Protein AF-A0A914V8X7-F1 (afdb_monomer_lite)

Structure (mmCIF, N/CA/C/O backbone):
data_AF-A0A914V8X7-F1
#
_entry.id   AF-A0A914V8X7-F1
#
loop_
_atom_site.group_PDB
_atom_site.id
_atom_site.type_symbol
_atom_site.label_atom_id
_atom_site.label_alt_id
_atom_site.label_comp_id
_atom_site.label_asym_id
_atom_site.label_entity_id
_atom_site.label_seq_id
_atom_site.pdbx_PDB_ins_code
_atom_site.Cartn_x
_atom_site.Cartn_y
_atom_site.Cartn_z
_atom_site.occupancy
_atom_site.B_iso_or_equiv
_atom_site.auth_seq_id
_atom_site.auth_comp_id
_atom_sit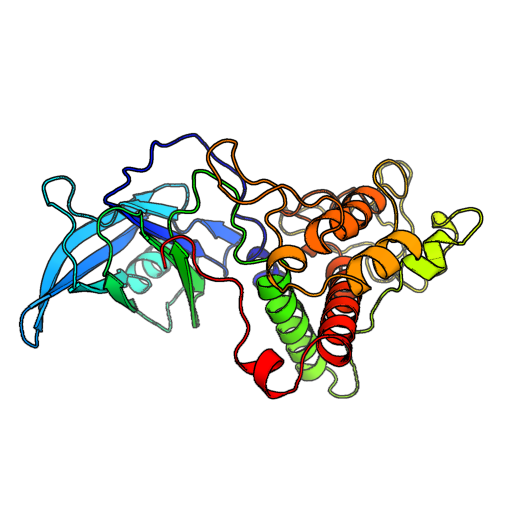e.auth_asym_id
_atom_site.auth_atom_id
_atom_site.pdbx_PDB_model_num
ATOM 1 N N . MET A 1 1 ? -11.234 1.349 -15.125 1.00 26.11 1 MET A N 1
ATOM 2 C CA . MET A 1 1 ? -11.998 0.899 -13.941 1.00 26.11 1 MET A CA 1
ATOM 3 C C . MET A 1 1 ? -11.047 0.478 -12.821 1.00 26.11 1 MET A C 1
ATOM 5 O O . MET A 1 1 ? -11.181 1.004 -11.730 1.00 26.11 1 MET A O 1
ATOM 9 N N . VAL A 1 2 ? -10.003 -0.307 -13.126 1.00 24.69 2 VAL A N 1
ATOM 10 C CA . VAL A 1 2 ? -8.883 -0.644 -12.214 1.00 24.69 2 VAL A CA 1
ATOM 11 C C . VAL A 1 2 ? -8.092 0.593 -11.732 1.00 24.69 2 VAL A C 1
ATOM 13 O O . VAL A 1 2 ? -7.778 0.699 -10.557 1.00 24.69 2 VAL A O 1
ATOM 16 N N . ALA A 1 3 ? -7.905 1.604 -12.591 1.00 23.16 3 ALA A N 1
ATOM 17 C CA . ALA A 1 3 ? -7.215 2.860 -12.255 1.00 23.16 3 ALA A CA 1
ATOM 18 C C . ALA A 1 3 ? -7.899 3.748 -11.186 1.00 23.16 3 ALA A C 1
ATOM 20 O O . ALA A 1 3 ? -7.288 4.694 -10.721 1.00 23.16 3 ALA A O 1
ATOM 21 N N . ARG A 1 4 ? -9.160 3.500 -10.797 1.00 26.97 4 ARG A N 1
ATOM 22 C CA . ARG A 1 4 ? -9.874 4.361 -9.824 1.00 26.97 4 ARG A CA 1
ATOM 23 C C . ARG A 1 4 ? -9.842 3.845 -8.384 1.00 26.97 4 ARG A C 1
ATOM 25 O O . ARG A 1 4 ? -10.032 4.621 -7.463 1.00 26.97 4 ARG A O 1
ATOM 32 N N . LEU A 1 5 ? -9.528 2.566 -8.175 1.00 27.25 5 LEU A N 1
ATOM 33 C CA . LEU A 1 5 ? -9.314 1.997 -6.835 1.00 27.25 5 LEU A CA 1
ATOM 34 C C . LEU A 1 5 ? -7.949 2.382 -6.228 1.00 27.25 5 LEU A C 1
ATOM 36 O O . LEU A 1 5 ? -7.747 2.246 -5.026 1.00 27.25 5 LEU A O 1
ATOM 40 N N . LEU A 1 6 ? -7.038 2.893 -7.059 1.00 29.86 6 LEU A N 1
ATOM 41 C CA . LEU A 1 6 ? -5.630 3.174 -6.765 1.00 29.86 6 LEU A CA 1
ATOM 42 C C . LEU A 1 6 ? -5.368 4.391 -5.861 1.00 29.86 6 LEU A C 1
ATOM 44 O O . LEU A 1 6 ? -4.264 4.558 -5.357 1.00 29.86 6 LEU A O 1
ATOM 48 N N . LEU A 1 7 ? -6.380 5.221 -5.610 1.00 30.62 7 LEU A N 1
ATOM 49 C CA . LEU A 1 7 ? -6.218 6.462 -4.854 1.00 30.62 7 LEU A CA 1
ATOM 50 C C . LEU A 1 7 ? -6.112 6.284 -3.325 1.00 30.62 7 LEU A C 1
ATOM 52 O O . LEU A 1 7 ? -5.739 7.193 -2.586 1.00 30.62 7 LEU A O 1
ATOM 56 N N . LEU A 1 8 ? -6.477 5.115 -2.813 1.00 32.72 8 LEU A N 1
ATOM 57 C CA . LEU A 1 8 ? -6.784 4.954 -1.394 1.00 32.72 8 LEU A CA 1
ATOM 58 C C . LEU A 1 8 ? -5.583 5.024 -0.434 1.00 32.72 8 LEU A C 1
ATOM 60 O O . LEU A 1 8 ? -5.783 5.338 0.736 1.00 32.72 8 LEU A O 1
ATOM 64 N N . ALA A 1 9 ? -4.358 4.756 -0.893 1.00 30.84 9 ALA A N 1
ATOM 65 C CA . ALA A 1 9 ? -3.169 4.712 -0.028 1.00 30.84 9 ALA A CA 1
ATOM 66 C C . ALA A 1 9 ? -2.452 6.073 0.121 1.00 30.84 9 ALA A C 1
ATOM 68 O O . ALA A 1 9 ? -1.577 6.244 0.963 1.00 30.84 9 ALA A O 1
ATOM 69 N N . VAL A 1 10 ? -2.833 7.057 -0.694 1.00 32.53 10 VAL A N 1
ATOM 70 C CA . VAL A 1 10 ? -1.954 8.164 -1.095 1.00 32.53 10 VAL A CA 1
ATOM 71 C C . VAL A 1 10 ? -2.152 9.454 -0.294 1.00 32.53 10 VAL A C 1
ATOM 73 O O . VAL A 1 10 ? -1.240 10.268 -0.159 1.00 32.53 10 VAL A O 1
ATOM 76 N N . LEU A 1 11 ? -3.340 9.666 0.271 1.00 30.00 11 LEU A N 1
ATOM 77 C CA . LEU A 1 11 ? -3.751 10.973 0.802 1.00 30.00 11 LEU A CA 1
ATOM 78 C C . LEU A 1 11 ? -3.479 11.183 2.303 1.00 30.00 11 LEU A C 1
ATOM 80 O O . LEU A 1 11 ? -3.914 12.186 2.867 1.00 30.00 11 LEU A O 1
ATOM 84 N N . PHE A 1 12 ? -2.727 10.296 2.961 1.00 33.22 12 PHE A N 1
ATOM 85 C CA . PHE A 1 12 ? -2.472 10.407 4.405 1.00 33.22 12 PHE A CA 1
ATOM 86 C C . PHE A 1 12 ? -1.296 11.317 4.806 1.00 33.22 12 PHE A C 1
ATOM 88 O O . PHE A 1 12 ? -1.241 11.725 5.962 1.00 33.22 12 PHE A O 1
ATOM 95 N N . ALA A 1 13 ? -0.396 11.708 3.892 1.00 29.91 13 ALA A N 1
ATOM 96 C CA . ALA A 1 13 ? 0.918 12.248 4.286 1.00 29.91 13 ALA A CA 1
ATOM 97 C C . ALA A 1 13 ? 1.176 13.757 4.064 1.00 29.91 13 ALA A C 1
ATOM 99 O O . ALA A 1 13 ? 2.244 14.244 4.435 1.00 29.91 13 ALA A O 1
ATOM 100 N N . LYS A 1 14 ? 0.254 14.549 3.495 1.00 24.94 14 LYS A N 1
ATOM 101 C CA . LYS A 1 14 ? 0.490 16.002 3.320 1.00 24.94 14 LYS A CA 1
ATOM 102 C C . LYS A 1 14 ? -0.152 16.818 4.442 1.00 24.94 14 LYS A C 1
ATOM 104 O O . LYS A 1 14 ? -1.296 17.242 4.336 1.00 24.94 14 LYS A O 1
ATOM 109 N N . SER A 1 15 ? 0.607 17.051 5.515 1.00 29.83 15 SER A N 1
ATOM 110 C CA . SER A 1 15 ? 0.233 17.993 6.577 1.00 29.83 15 SER A CA 1
ATOM 111 C C . SER A 1 15 ? 0.574 19.435 6.184 1.00 29.83 15 SER A C 1
ATOM 113 O O . SER A 1 15 ? 1.728 19.763 5.905 1.00 29.83 15 SER A O 1
ATOM 115 N N . ALA A 1 16 ? -0.433 20.308 6.231 1.00 26.48 16 ALA A N 1
ATOM 116 C CA . ALA A 1 16 ? -0.260 21.642 6.788 1.00 26.48 16 ALA A CA 1
ATOM 117 C C . ALA A 1 16 ? -0.705 21.554 8.256 1.00 26.48 16 ALA A C 1
ATOM 119 O O . ALA A 1 16 ? -1.789 21.048 8.537 1.00 26.48 16 ALA A O 1
ATOM 120 N N . HIS A 1 17 ? 0.157 21.995 9.175 1.00 31.45 17 HIS A N 1
ATOM 121 C CA . HIS A 1 17 ? -0.053 21.912 10.619 1.00 31.45 17 HIS A CA 1
ATOM 122 C C . HIS A 1 17 ? -1.380 22.562 11.028 1.00 31.45 17 HIS A C 1
ATOM 124 O O . HIS A 1 17 ? -1.524 23.782 10.936 1.00 31.45 17 HIS A O 1
ATOM 130 N N . GLN A 1 18 ? -2.312 21.765 11.548 1.00 30.84 18 GLN A N 1
ATOM 131 C CA . GLN A 1 18 ? -3.476 22.267 12.264 1.00 30.84 18 GLN A CA 1
ATOM 132 C C . GLN A 1 18 ? -3.539 21.556 13.614 1.00 30.84 18 GLN A C 1
ATOM 134 O O . GLN A 1 18 ? -3.579 20.333 13.677 1.00 30.84 18 GLN A O 1
ATOM 139 N N . LEU A 1 19 ? -3.444 22.341 14.688 1.00 31.62 19 LEU A N 1
ATOM 140 C CA . LEU A 1 19 ? -3.459 21.870 16.072 1.00 31.62 19 LEU A CA 1
ATOM 141 C C . LEU A 1 19 ? -4.749 21.068 16.307 1.00 31.62 19 LEU A C 1
ATOM 143 O O . LEU A 1 19 ? -5.837 21.637 16.233 1.00 31.62 19 LEU A O 1
ATOM 147 N N . VAL A 1 20 ? -4.635 19.760 16.544 1.00 40.12 20 VAL A N 1
ATOM 148 C CA . VAL A 1 20 ? -5.776 18.912 16.911 1.00 40.12 20 VAL A CA 1
ATOM 149 C C . VAL A 1 20 ? -5.957 18.983 18.419 1.00 40.12 20 VAL A C 1
ATOM 151 O O . VAL A 1 20 ? -5.028 18.706 19.175 1.00 40.12 20 VAL A O 1
ATOM 154 N N . ASP A 1 21 ? -7.148 19.389 18.847 1.00 49.59 21 ASP A N 1
ATOM 155 C CA . ASP A 1 21 ? -7.535 19.409 20.254 1.00 49.59 21 ASP A CA 1
ATOM 156 C C . ASP A 1 21 ? -7.771 17.970 20.745 1.00 49.59 21 ASP A C 1
ATOM 158 O O . ASP A 1 21 ? -8.475 17.194 20.088 1.00 49.59 21 ASP A O 1
ATOM 162 N N . CYS A 1 22 ? -7.188 17.601 21.889 1.00 47.56 22 CYS A N 1
ATOM 163 C CA . CYS A 1 22 ? -7.244 16.243 22.440 1.00 47.56 22 CYS A CA 1
ATOM 164 C C . CYS A 1 22 ? -8.665 15.800 22.837 1.00 47.56 22 CYS A C 1
ATOM 166 O O . CYS A 1 22 ? -8.874 14.619 23.080 1.00 47.56 22 CYS A O 1
ATOM 168 N N . GLN A 1 23 ? -9.644 16.713 22.867 1.00 72.00 23 GLN A N 1
ATOM 169 C CA . GLN A 1 23 ? -11.058 16.425 23.151 1.00 72.00 23 GLN A CA 1
ATOM 170 C C . GLN A 1 23 ? -11.953 16.579 21.912 1.00 72.00 23 GLN A C 1
ATOM 172 O O . GLN A 1 23 ? -13.041 17.155 21.978 1.00 72.00 23 GLN A O 1
ATOM 177 N N . SER A 1 24 ? -11.499 16.102 20.752 1.00 77.69 24 SER A N 1
ATOM 178 C CA . SER A 1 24 ? -12.225 16.293 19.495 1.00 77.69 24 SER A CA 1
ATOM 179 C C . SER A 1 24 ? -12.516 14.996 18.748 1.00 77.69 24 SER A C 1
ATOM 181 O O . SER A 1 24 ? -11.766 14.026 18.789 1.00 77.69 24 SER A O 1
ATOM 183 N N . ILE A 1 25 ? -13.633 15.009 18.033 1.00 83.88 25 ILE A N 1
ATOM 184 C CA . ILE A 1 25 ? -13.967 14.096 16.959 1.00 83.88 25 ILE A CA 1
ATOM 185 C C . ILE A 1 25 ? -13.689 14.870 15.676 1.00 83.88 25 ILE A C 1
ATOM 187 O O . ILE A 1 25 ? -14.167 15.993 15.482 1.00 83.88 25 ILE A O 1
ATOM 191 N N . SER A 1 26 ? -12.937 14.260 14.783 1.00 84.38 26 SER A N 1
ATOM 192 C CA . SER A 1 26 ? -12.631 14.778 13.463 1.00 84.38 26 SER A CA 1
ATOM 193 C C . SER A 1 26 ? -13.074 13.788 12.396 1.00 84.38 26 SER A C 1
ATOM 195 O O . SER A 1 26 ? -13.285 12.603 12.652 1.00 84.38 26 SER A O 1
ATOM 197 N N . ALA A 1 27 ? -13.255 14.292 11.187 1.00 82.38 27 ALA A N 1
ATOM 198 C CA . ALA A 1 27 ? -13.583 13.507 10.022 1.00 82.38 27 ALA A CA 1
ATOM 199 C C . ALA A 1 27 ? -12.641 13.847 8.873 1.00 82.38 27 ALA A C 1
ATOM 201 O O . ALA A 1 27 ? -12.211 14.992 8.730 1.00 82.38 27 ALA A O 1
ATOM 202 N N . HIS A 1 28 ? -12.366 12.857 8.029 1.00 82.12 28 HIS A N 1
ATOM 203 C CA . HIS A 1 28 ? -11.632 13.040 6.781 1.00 82.12 28 HIS A CA 1
ATOM 204 C C . HIS A 1 28 ? -12.329 12.251 5.678 1.00 82.12 28 HIS A C 1
ATOM 206 O O . HIS A 1 28 ? -12.477 11.036 5.784 1.00 82.12 28 HIS A O 1
ATOM 212 N N . VAL A 1 29 ? -12.791 12.939 4.640 1.00 83.50 29 VAL A N 1
ATOM 213 C CA . VAL A 1 29 ? -13.558 12.352 3.545 1.00 83.50 29 VAL A CA 1
ATOM 214 C C . VAL A 1 29 ? -12.760 12.449 2.253 1.00 83.50 29 VAL A C 1
ATOM 216 O O . VAL A 1 29 ? -12.338 13.535 1.853 1.00 83.50 29 VAL A O 1
ATOM 219 N N . LEU A 1 30 ? -12.590 11.318 1.577 1.00 75.00 30 LEU A N 1
ATOM 220 C CA . LEU A 1 30 ? -11.912 11.228 0.287 1.00 75.00 30 LEU A CA 1
ATOM 221 C C . LEU A 1 30 ? -12.878 10.727 -0.783 1.00 75.00 30 LEU A C 1
ATOM 223 O O . LEU A 1 30 ? -13.568 9.729 -0.576 1.00 75.00 30 LEU A O 1
ATOM 227 N N . ASP A 1 31 ? -12.897 11.392 -1.937 1.00 78.00 31 ASP A N 1
ATOM 228 C CA . ASP A 1 31 ? -13.627 10.925 -3.110 1.00 78.00 31 ASP A CA 1
ATOM 229 C C . ASP A 1 31 ? -12.728 10.005 -3.945 1.00 78.00 31 ASP A C 1
ATOM 231 O O . ASP A 1 31 ? -11.876 10.428 -4.731 1.00 78.00 31 ASP A O 1
ATOM 235 N N . SER A 1 32 ? -12.947 8.706 -3.767 1.00 62.19 32 SER A N 1
ATOM 236 C CA . SER A 1 32 ? -12.257 7.642 -4.494 1.00 62.19 32 SER A CA 1
ATOM 237 C C . SER A 1 32 ? -12.656 7.548 -5.971 1.00 62.19 32 SER A C 1
ATOM 239 O O . SER A 1 32 ? -11.950 6.917 -6.751 1.00 62.19 32 SER A O 1
ATOM 241 N N . ASP A 1 33 ? -13.743 8.192 -6.405 1.00 61.88 33 ASP A N 1
ATOM 242 C CA . ASP A 1 33 ? -14.110 8.240 -7.822 1.00 61.88 33 ASP A CA 1
ATOM 243 C C . ASP A 1 33 ? -13.235 9.228 -8.615 1.00 61.88 33 ASP A C 1
ATOM 245 O O . ASP A 1 33 ? -12.952 8.990 -9.797 1.00 61.88 33 ASP A O 1
ATOM 249 N N . SER A 1 34 ? -12.841 10.343 -7.986 1.00 62.12 34 SER A N 1
ATOM 250 C CA . SER A 1 34 ? -12.146 11.468 -8.629 1.00 62.12 34 SER A CA 1
ATOM 251 C C . SER A 1 34 ? -10.681 11.609 -8.253 1.00 62.12 34 SER A C 1
ATOM 253 O O . SER A 1 34 ? -9.931 12.241 -8.996 1.00 62.12 34 SER A O 1
ATOM 255 N N . GLY A 1 35 ? -10.247 11.002 -7.159 1.00 56.00 35 GLY A N 1
ATOM 256 C CA . GLY A 1 35 ? -8.840 11.035 -6.829 1.00 56.00 35 GLY A CA 1
ATOM 257 C C . GLY A 1 35 ? -8.445 12.087 -5.791 1.00 56.00 35 GLY A C 1
ATOM 258 O O . GLY A 1 35 ? -7.262 12.344 -5.591 1.00 56.00 35 GLY A O 1
ATOM 259 N N . ILE A 1 36 ? -9.406 12.759 -5.161 1.00 71.25 36 ILE A N 1
ATOM 260 C CA . ILE A 1 36 ? -9.123 13.969 -4.382 1.00 71.25 36 ILE A CA 1
ATOM 261 C C . ILE A 1 36 ? -9.882 13.989 -3.055 1.00 71.25 36 ILE A C 1
ATOM 263 O O . ILE A 1 36 ? -10.896 13.299 -2.901 1.00 71.25 36 ILE A O 1
ATOM 267 N N . PRO A 1 37 ? -9.431 14.799 -2.081 1.00 76.62 37 PRO A N 1
ATOM 268 C CA . PRO A 1 37 ? -10.216 15.054 -0.888 1.00 76.62 37 PRO A CA 1
ATOM 269 C C . PRO A 1 37 ? -11.595 15.625 -1.219 1.00 76.62 37 PRO A C 1
ATOM 271 O O . PRO A 1 37 ? -11.746 16.519 -2.059 1.00 76.62 37 PRO A O 1
ATOM 274 N N . ALA A 1 38 ? -12.619 15.103 -0.550 1.00 83.75 38 ALA A N 1
ATOM 275 C CA . ALA A 1 38 ? -13.996 15.497 -0.785 1.00 83.75 38 ALA A CA 1
ATOM 276 C C . ALA A 1 38 ? -14.311 16.763 0.017 1.00 83.75 38 ALA A C 1
ATOM 278 O O . ALA A 1 38 ? -14.728 16.696 1.174 1.00 83.75 38 ALA A O 1
ATOM 279 N N . ALA A 1 39 ? -14.085 17.926 -0.591 1.00 88.31 39 ALA A N 1
ATOM 280 C CA . ALA A 1 39 ? -14.367 19.220 0.024 1.00 88.31 39 ALA A CA 1
ATOM 281 C C . ALA A 1 39 ? -15.868 19.557 0.045 1.00 88.31 39 ALA A C 1
ATOM 283 O O . ALA A 1 39 ? -16.609 19.225 -0.883 1.00 88.31 39 ALA A O 1
ATOM 284 N N . ASN A 1 40 ? -16.305 20.305 1.061 1.00 93.31 40 ASN A N 1
ATOM 285 C CA . ASN A 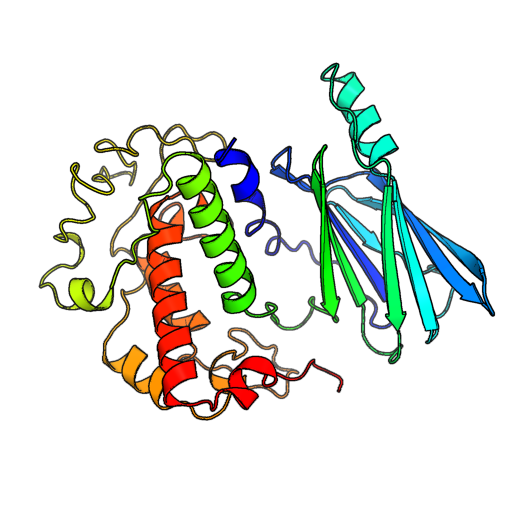1 40 ? -17.683 20.771 1.261 1.00 93.31 40 ASN A CA 1
ATOM 286 C C . ASN A 1 40 ? -18.738 19.654 1.402 1.00 93.31 40 ASN A C 1
ATOM 288 O O . ASN A 1 40 ? -19.917 19.861 1.085 1.00 93.31 40 ASN A O 1
ATOM 292 N N . VAL A 1 41 ? -18.335 18.473 1.875 1.00 94.00 41 VAL A N 1
ATOM 293 C CA . VAL A 1 41 ? -19.255 17.410 2.297 1.00 94.00 41 VAL A CA 1
ATOM 294 C C . VAL A 1 41 ? -19.902 17.858 3.599 1.00 94.00 41 VAL A C 1
ATOM 296 O O . VAL A 1 41 ? -19.201 18.140 4.569 1.00 94.00 41 VAL A O 1
ATOM 299 N N . LYS A 1 42 ? -21.235 17.943 3.628 1.00 96.75 42 LYS A N 1
ATOM 300 C CA . LYS A 1 42 ? -21.973 18.302 4.842 1.00 96.75 42 LYS A CA 1
ATOM 301 C C . LYS A 1 42 ? -21.993 17.122 5.805 1.00 96.75 42 LYS A C 1
ATOM 303 O O . LYS A 1 42 ? -22.308 16.003 5.408 1.00 96.75 42 LYS A O 1
ATOM 308 N N . ILE A 1 43 ? -21.681 17.401 7.064 1.00 96.12 43 ILE A N 1
ATOM 309 C CA . ILE A 1 43 ? -21.603 16.419 8.138 1.00 96.12 43 ILE A CA 1
ATOM 310 C C . ILE A 1 43 ? -22.507 16.874 9.281 1.00 96.12 43 ILE A C 1
ATOM 312 O O . ILE A 1 43 ? -22.435 18.028 9.702 1.00 96.12 43 ILE A O 1
ATOM 316 N N . ASN A 1 44 ? -23.344 15.970 9.788 1.00 96.56 44 ASN A N 1
ATOM 317 C CA . ASN A 1 44 ? -24.127 16.186 11.002 1.00 96.56 44 ASN A CA 1
ATOM 318 C C . ASN A 1 44 ? -23.731 15.148 12.054 1.00 96.56 44 ASN A C 1
ATOM 320 O O . ASN A 1 44 ? -23.753 13.950 11.779 1.00 96.56 44 ASN A O 1
ATOM 324 N N . THR A 1 45 ? -23.433 15.606 13.262 1.00 94.44 45 THR A N 1
ATOM 325 C CA . THR A 1 45 ? -23.122 14.770 14.422 1.00 94.44 45 THR A CA 1
ATOM 326 C C . THR A 1 45 ? -24.326 14.737 15.350 1.00 94.44 45 THR A C 1
ATOM 328 O O . THR A 1 45 ? -24.913 15.777 15.656 1.00 94.44 45 THR A O 1
ATOM 331 N N . SER A 1 46 ? -24.697 13.548 15.809 1.00 94.75 46 SER A N 1
ATOM 332 C CA . SER A 1 46 ? -25.741 13.319 16.810 1.00 94.75 46 SER A CA 1
ATOM 333 C C . SER A 1 46 ? -25.222 12.400 17.915 1.00 94.75 46 SER A C 1
ATOM 335 O O . SER A 1 46 ? -24.336 11.586 17.671 1.00 94.75 46 SER A O 1
ATOM 337 N N . MET A 1 47 ? -25.781 12.497 19.119 1.00 94.25 47 MET A N 1
ATOM 338 C CA . MET A 1 47 ? -25.451 11.638 20.259 1.00 94.25 47 MET A CA 1
ATOM 339 C C . MET A 1 47 ? -26.702 10.897 20.729 1.00 94.25 47 MET A C 1
ATOM 341 O O . MET A 1 47 ? -27.795 11.463 20.771 1.00 94.25 47 MET A O 1
ATOM 345 N N . LEU A 1 48 ? -26.552 9.621 21.068 1.00 94.19 48 LEU A N 1
ATOM 346 C CA . LEU A 1 48 ? -27.628 8.790 21.586 1.00 94.19 48 LEU A CA 1
ATOM 347 C C . LEU A 1 48 ? -27.990 9.232 23.009 1.00 94.19 48 LEU A C 1
ATOM 349 O O . LEU A 1 48 ? -27.171 9.154 23.924 1.00 94.19 48 LEU A O 1
ATOM 353 N N . VAL A 1 49 ? -29.240 9.647 23.205 1.00 92.62 49 VAL A N 1
ATOM 354 C CA . VAL A 1 49 ? -29.819 9.967 24.513 1.00 92.62 49 VAL A CA 1
ATOM 355 C C . VAL A 1 49 ? -31.053 9.089 24.712 1.00 92.62 49 VAL A C 1
ATOM 357 O O . VAL A 1 49 ? -32.058 9.218 24.011 1.00 92.62 49 VAL A O 1
ATOM 360 N N . GLY A 1 50 ? -30.974 8.151 25.658 1.00 92.00 50 GLY A N 1
ATOM 361 C CA . GLY A 1 50 ? -31.987 7.107 25.817 1.00 92.00 50 GLY A CA 1
ATOM 362 C C . GLY A 1 50 ? -31.983 6.156 24.618 1.00 92.00 50 GLY A C 1
ATOM 363 O O . GLY A 1 50 ? -31.072 5.348 24.478 1.00 92.00 50 GLY A O 1
ATOM 364 N N . THR A 1 51 ? -32.999 6.251 23.758 1.00 89.94 51 THR A N 1
ATOM 365 C CA . THR A 1 51 ? -33.149 5.418 22.548 1.00 89.94 51 THR A CA 1
ATOM 366 C C . THR A 1 51 ? -33.133 6.220 21.246 1.00 89.94 51 THR A C 1
ATOM 368 O O . THR A 1 51 ? -33.358 5.649 20.180 1.00 89.94 51 THR A O 1
ATOM 371 N N . GLN A 1 52 ? -32.892 7.535 21.309 1.00 93.44 52 GLN A N 1
ATOM 372 C CA . GLN A 1 52 ? -32.925 8.422 20.145 1.00 93.44 52 GLN A CA 1
ATOM 373 C C . GLN A 1 52 ? -31.606 9.172 19.977 1.00 93.44 52 GLN A C 1
ATOM 375 O O . GLN A 1 52 ? -30.986 9.588 20.954 1.00 93.44 52 GLN A O 1
ATOM 380 N N . PHE A 1 53 ? -31.181 9.344 18.727 1.00 93.50 53 PHE A N 1
ATOM 381 C CA . PHE A 1 53 ? -30.051 10.200 18.390 1.00 93.50 53 PHE A CA 1
ATOM 382 C C . PHE A 1 53 ? -30.512 11.654 18.346 1.00 93.50 53 PHE A C 1
ATOM 384 O O . PHE A 1 53 ? -31.315 12.038 17.496 1.00 93.50 53 PHE A O 1
ATOM 391 N N . ASN A 1 54 ? -29.983 12.458 19.262 1.00 93.56 54 ASN A N 1
ATOM 392 C CA . ASN A 1 54 ? -30.234 13.888 19.328 1.00 93.56 54 ASN A CA 1
ATOM 393 C C . ASN A 1 54 ? -29.119 14.635 18.600 1.00 93.56 54 ASN A C 1
ATOM 395 O O . ASN A 1 54 ? -27.940 14.343 18.796 1.00 93.56 54 ASN A O 1
ATOM 399 N N . TYR A 1 55 ? -29.497 15.612 17.780 1.00 93.69 55 TYR A N 1
ATOM 400 C CA . TYR A 1 55 ? -28.557 16.465 17.058 1.00 93.69 55 TYR A CA 1
ATOM 401 C C . TYR A 1 55 ? -27.603 17.190 18.019 1.00 93.69 55 TYR A C 1
ATOM 403 O O . TYR A 1 55 ? -28.046 17.766 19.012 1.00 93.69 55 TYR A O 1
ATOM 411 N N . VAL A 1 56 ? -26.310 17.184 17.687 1.00 91.56 56 VAL A N 1
ATOM 412 C CA . VAL A 1 56 ? -25.244 17.863 18.437 1.00 91.56 56 VAL A CA 1
ATOM 413 C C . VAL A 1 56 ? -24.684 19.021 17.618 1.00 91.56 56 VAL A C 1
ATOM 415 O O . VAL A 1 56 ? -24.746 20.168 18.046 1.00 91.56 56 VAL A O 1
ATOM 418 N N . TYR A 1 57 ? -24.156 18.739 16.425 1.00 94.06 57 TYR A N 1
ATOM 419 C CA . TYR A 1 57 ? -23.405 19.726 15.649 1.00 94.06 57 TYR A CA 1
ATOM 420 C C . TYR A 1 57 ? -23.469 19.455 14.142 1.00 94.06 57 TYR A C 1
ATOM 422 O O . TYR A 1 57 ? -23.742 18.337 13.709 1.00 94.06 57 TYR A O 1
ATOM 430 N N . SER A 1 58 ? -23.217 20.481 13.328 1.00 94.19 58 SER A N 1
ATOM 431 C CA . SER A 1 58 ? -23.149 20.377 11.870 1.00 94.19 58 SER A CA 1
ATOM 432 C C . SER A 1 58 ? -21.980 21.191 11.347 1.00 94.19 58 SER A C 1
ATOM 434 O O . SER A 1 58 ? -21.750 22.321 11.777 1.00 94.19 58 SER A O 1
ATOM 436 N N . THR A 1 59 ? -21.261 20.614 10.393 1.00 94.38 59 THR A N 1
ATOM 437 C CA . THR A 1 59 ? -20.086 21.214 9.769 1.00 94.38 59 THR A CA 1
ATOM 438 C C . THR A 1 59 ? -19.961 20.763 8.313 1.00 94.38 59 THR A C 1
ATOM 440 O O . THR A 1 59 ? -20.793 20.011 7.796 1.00 94.38 59 THR A O 1
ATOM 443 N N . GLN A 1 60 ? -18.933 21.248 7.627 1.00 95.88 60 GLN A N 1
ATOM 444 C CA . GLN A 1 60 ? -18.558 20.812 6.289 1.00 95.88 60 GLN A CA 1
ATOM 445 C C . GLN A 1 60 ? -17.056 20.548 6.224 1.00 95.88 60 GLN A C 1
ATOM 447 O O . GLN A 1 60 ? -16.281 21.210 6.912 1.00 95.88 60 GLN A O 1
ATOM 452 N N . THR A 1 61 ? -16.654 19.599 5.381 1.00 90.50 61 THR A N 1
ATOM 453 C CA . THR A 1 61 ? -15.236 19.359 5.104 1.00 90.50 61 THR A CA 1
ATOM 454 C C . THR A 1 61 ? -14.582 20.542 4.392 1.00 90.50 61 THR A C 1
ATOM 456 O O . THR A 1 61 ? -15.188 21.183 3.530 1.00 90.50 61 THR A O 1
ATOM 459 N N . ASP A 1 62 ? -13.333 20.824 4.745 1.00 83.25 62 ASP A N 1
ATOM 460 C CA . ASP A 1 62 ? -12.490 21.849 4.135 1.00 83.25 62 ASP A CA 1
ATOM 461 C C . ASP A 1 62 ? -11.927 21.412 2.765 1.00 83.25 62 ASP A C 1
ATOM 463 O O . ASP A 1 62 ? -12.294 20.371 2.217 1.00 83.25 62 ASP A O 1
ATOM 467 N N . SER A 1 63 ? -11.016 22.205 2.185 1.00 79.75 63 SER A N 1
ATOM 468 C CA . SER A 1 63 ? -10.373 21.891 0.897 1.00 79.75 63 SER A CA 1
ATOM 469 C C . SER A 1 63 ? -9.542 20.605 0.908 1.00 79.75 63 SER A C 1
ATOM 471 O O . SER A 1 63 ? -9.262 20.058 -0.155 1.00 79.75 63 SER A O 1
ATOM 473 N N . ASN A 1 64 ? -9.150 20.130 2.090 1.00 69.19 64 ASN A N 1
ATOM 474 C CA . ASN A 1 64 ? -8.418 18.887 2.299 1.00 69.19 64 ASN A CA 1
ATOM 475 C C . ASN A 1 64 ? -9.354 17.748 2.725 1.00 69.19 64 ASN A C 1
ATOM 477 O O . ASN A 1 64 ? -8.881 16.717 3.189 1.00 69.19 64 ASN A O 1
ATOM 481 N N . GLY A 1 65 ? -10.674 17.913 2.586 1.00 79.00 65 GLY A N 1
ATOM 482 C CA . GLY A 1 65 ? -11.650 16.890 2.946 1.00 79.00 65 GLY A CA 1
ATOM 483 C C . GLY A 1 65 ? -11.790 16.675 4.454 1.00 79.00 65 GLY A C 1
ATOM 484 O O . GLY A 1 65 ? -12.403 15.690 4.857 1.00 79.00 65 GLY A O 1
ATOM 485 N N . ARG A 1 66 ? -11.246 17.556 5.302 1.00 82.56 66 ARG A N 1
ATOM 486 C CA . ARG A 1 66 ? -11.224 17.389 6.763 1.00 82.56 66 ARG A CA 1
ATOM 487 C C . ARG A 1 66 ? -12.247 18.277 7.462 1.00 82.56 66 ARG A C 1
ATOM 489 O O . ARG A 1 66 ? -12.554 19.366 6.994 1.00 82.56 66 ARG A O 1
ATOM 496 N N . ALA A 1 67 ? -12.776 17.824 8.593 1.00 85.81 67 ALA A N 1
ATOM 497 C CA . ALA A 1 67 ? -13.645 18.622 9.455 1.00 85.81 67 ALA A CA 1
ATOM 498 C C . ALA A 1 67 ? -13.469 18.231 10.923 1.00 85.81 67 ALA A C 1
ATOM 500 O O . ALA A 1 67 ? -13.361 17.049 11.235 1.00 85.81 67 ALA A O 1
ATOM 501 N N . VAL A 1 68 ? -13.520 19.201 11.835 1.00 87.38 68 VAL A N 1
ATOM 502 C CA . VAL A 1 68 ? -13.780 18.924 13.256 1.00 87.38 68 VAL A CA 1
ATOM 503 C C . VAL A 1 68 ? -15.291 18.839 13.430 1.00 87.38 68 VAL A C 1
ATOM 505 O O . VAL A 1 68 ? -16.010 19.761 13.044 1.00 87.38 68 VAL A O 1
ATOM 508 N N . VAL A 1 69 ? -15.772 17.711 13.949 1.00 87.31 69 VAL A N 1
ATOM 509 C CA . VAL A 1 69 ? -17.204 17.379 14.038 1.00 87.31 69 VAL A CA 1
ATOM 510 C C . VAL A 1 69 ? -17.731 17.389 15.478 1.00 87.31 69 VAL A C 1
ATOM 512 O O . VAL A 1 69 ? -18.920 17.138 15.692 1.00 87.31 69 VAL A O 1
ATOM 515 N N . THR A 1 70 ? -16.870 17.711 16.447 1.00 85.38 70 THR A N 1
ATOM 516 C CA . THR A 1 70 ? -17.266 18.121 17.803 1.00 85.38 70 THR A CA 1
ATOM 517 C C . THR A 1 70 ? -17.826 19.539 17.786 1.00 85.38 70 THR A C 1
ATOM 519 O O . THR A 1 70 ? -17.328 20.394 17.054 1.00 85.38 70 THR A O 1
ATOM 522 N N . ASP A 1 71 ? -18.844 19.795 18.609 1.00 81.94 71 ASP A N 1
ATOM 523 C CA . ASP A 1 71 ? -19.348 21.150 18.844 1.00 81.94 71 ASP A CA 1
ATOM 524 C C . ASP A 1 71 ? -18.224 22.036 19.419 1.00 81.94 71 ASP A C 1
ATOM 526 O O . ASP A 1 71 ? -17.720 21.728 20.498 1.00 81.94 71 ASP A O 1
ATOM 530 N N . PRO A 1 72 ? -17.832 23.143 18.759 1.00 74.88 72 PRO A N 1
ATOM 531 C CA . PRO A 1 72 ? -16.761 24.020 19.233 1.00 74.88 72 PRO A CA 1
ATOM 532 C C . PRO A 1 72 ? -17.054 24.700 20.580 1.00 74.88 72 PRO A C 1
ATOM 534 O O . PRO A 1 72 ? -16.134 25.224 21.202 1.00 74.88 72 PRO A O 1
ATOM 537 N N . ASN A 1 73 ? -18.314 24.720 21.028 1.00 76.44 73 ASN A N 1
ATOM 538 C CA . ASN A 1 73 ? -18.699 25.238 22.345 1.00 76.44 73 ASN A CA 1
ATOM 539 C C . ASN A 1 73 ? -19.092 24.125 23.333 1.00 76.44 73 ASN A C 1
ATOM 541 O O . ASN A 1 73 ? -19.431 24.420 24.481 1.00 76.44 73 ASN A O 1
ATOM 545 N N . GLY A 1 74 ? -19.091 22.868 22.884 1.00 68.06 74 GLY A N 1
ATOM 546 C CA . GLY A 1 74 ? -19.509 21.707 23.657 1.00 68.06 74 GLY A CA 1
ATOM 547 C C . GLY A 1 74 ? -18.318 20.919 24.190 1.00 68.06 74 GLY A C 1
ATOM 548 O O . GLY A 1 74 ? -17.260 20.863 23.571 1.00 68.06 74 GLY A O 1
ATOM 549 N N . GLN A 1 75 ? -18.493 20.282 25.347 1.00 75.06 75 GLN A N 1
ATOM 550 C CA . GLN A 1 75 ? -17.536 19.287 25.826 1.00 75.06 75 GLN A CA 1
ATOM 551 C C . GLN A 1 75 ? -17.823 17.935 25.174 1.00 75.06 75 GLN A C 1
ATOM 553 O O . GLN A 1 75 ? -18.980 17.556 24.982 1.00 75.06 75 GLN A O 1
ATOM 558 N N . LEU A 1 76 ? -16.766 17.192 24.852 1.00 82.88 76 LEU A N 1
ATOM 559 C CA . LEU A 1 76 ? -16.900 15.813 24.407 1.00 82.88 76 LEU A CA 1
ATOM 560 C C . LEU A 1 76 ? -17.344 14.938 25.585 1.00 82.88 76 LEU A C 1
ATOM 562 O O . LEU A 1 76 ? -16.738 14.962 26.656 1.00 82.88 76 LEU A O 1
ATOM 566 N N . HIS A 1 77 ? -18.399 14.153 25.388 1.00 86.56 77 HIS A N 1
ATOM 567 C CA . HIS A 1 77 ? -18.934 13.254 26.409 1.00 86.56 77 HIS A CA 1
ATOM 568 C C . HIS A 1 77 ? -18.797 11.794 25.987 1.00 86.56 77 HIS A C 1
ATOM 570 O O . HIS A 1 77 ? -18.966 11.474 24.812 1.00 86.56 77 HIS A O 1
ATOM 576 N N . ALA A 1 78 ? -18.559 10.897 26.943 1.00 87.12 78 ALA A N 1
ATOM 577 C CA . ALA A 1 78 ? -18.633 9.464 26.687 1.00 87.12 78 ALA A CA 1
ATOM 578 C C . ALA A 1 78 ? -20.072 9.068 26.311 1.00 87.12 78 ALA A C 1
ATOM 580 O O . ALA A 1 78 ? -21.040 9.571 26.887 1.00 87.12 78 ALA A O 1
ATOM 581 N N . GLY A 1 79 ? -20.222 8.175 25.337 1.00 88.94 79 GLY A N 1
ATOM 582 C CA . GLY A 1 79 ? -21.520 7.750 24.818 1.00 88.94 79 GLY A CA 1
ATOM 583 C C . GLY A 1 79 ? -21.464 7.293 23.365 1.00 88.94 79 GLY A C 1
ATOM 584 O O . GLY A 1 79 ? -20.394 7.174 22.774 1.00 88.94 79 GLY A O 1
ATOM 585 N N . VAL A 1 80 ? -22.630 7.005 22.788 1.00 90.19 80 VAL A N 1
ATOM 586 C CA . VAL A 1 80 ? -22.738 6.560 21.392 1.00 90.19 80 VAL A CA 1
ATOM 587 C C . VAL A 1 80 ? -23.058 7.754 20.505 1.00 90.19 80 VAL A C 1
ATOM 589 O O . VAL A 1 80 ? -24.040 8.456 20.740 1.00 90.19 80 VAL A O 1
ATOM 592 N N . TYR A 1 81 ? -22.249 7.962 19.477 1.00 92.81 81 TYR A N 1
ATOM 593 C CA . TYR A 1 81 ? -22.404 9.022 18.491 1.00 92.81 81 TYR A CA 1
ATOM 594 C C . TYR A 1 81 ? -22.799 8.443 17.140 1.00 92.81 81 TYR A C 1
ATOM 596 O O . TYR A 1 81 ? -22.481 7.300 16.823 1.00 92.81 81 TYR A O 1
ATOM 604 N N . LEU A 1 82 ? -23.483 9.262 16.349 1.00 92.69 82 LEU A N 1
ATOM 605 C CA . LEU A 1 82 ? -23.805 9.035 14.950 1.00 92.69 82 LEU A CA 1
ATOM 606 C C . LEU A 1 82 ? -23.262 10.212 14.140 1.00 92.69 82 LEU A C 1
ATOM 608 O O . LEU A 1 82 ? -23.664 11.354 14.371 1.00 92.69 82 LEU A O 1
ATOM 612 N N . ILE A 1 83 ? -22.397 9.933 13.168 1.00 93.44 83 ILE A N 1
ATOM 613 C CA . ILE A 1 83 ? -22.015 10.901 12.139 1.00 93.44 83 ILE A CA 1
ATOM 614 C C . ILE A 1 83 ? -22.760 10.561 10.850 1.00 93.44 83 ILE A C 1
ATOM 616 O O . ILE A 1 83 ? -22.676 9.441 10.350 1.00 93.44 83 ILE A O 1
ATOM 620 N N . HIS A 1 84 ? -23.464 11.550 10.311 1.00 95.00 84 HIS A N 1
ATOM 621 C CA . HIS A 1 84 ? -24.173 11.491 9.041 1.00 95.00 84 HIS A CA 1
ATOM 622 C C . HIS A 1 84 ? -23.449 12.354 8.001 1.00 95.00 84 HIS A C 1
ATOM 624 O O . HIS A 1 84 ? -23.391 13.579 8.143 1.00 95.00 84 HIS A O 1
ATOM 630 N N . TYR A 1 85 ? -22.927 11.725 6.948 1.00 93.88 85 TYR A N 1
ATOM 631 C CA . TYR A 1 85 ? -22.261 12.373 5.816 1.00 93.88 85 TYR A CA 1
ATOM 632 C C . TYR A 1 85 ? -23.227 12.491 4.626 1.00 93.88 85 TYR A C 1
ATOM 634 O O . TYR A 1 85 ? -23.703 11.478 4.111 1.00 93.88 85 TYR A O 1
ATOM 642 N N . ASP A 1 86 ? -23.488 13.711 4.150 1.00 94.81 86 ASP A N 1
ATOM 643 C CA . ASP A 1 86 ? -24.390 13.988 3.019 1.00 94.81 86 ASP A CA 1
ATOM 644 C C . ASP A 1 86 ? -23.670 13.805 1.670 1.00 94.81 86 ASP A C 1
ATOM 646 O O . ASP A 1 86 ? -23.212 14.757 1.024 1.00 94.81 86 ASP A O 1
ATOM 650 N N . ALA A 1 87 ? -23.547 12.542 1.258 1.00 89.69 87 ALA A N 1
ATOM 651 C CA . ALA A 1 87 ? -22.928 12.151 -0.006 1.00 89.69 87 ALA A CA 1
ATOM 652 C C . ALA A 1 87 ? -23.718 12.652 -1.225 1.00 89.69 87 ALA A C 1
ATOM 654 O O . ALA A 1 87 ? -23.124 13.043 -2.234 1.00 89.69 87 ALA A O 1
ATOM 655 N N . LYS A 1 88 ? -25.054 12.680 -1.133 1.00 88.75 88 LYS A N 1
ATOM 656 C CA . LYS A 1 88 ? -25.935 13.139 -2.210 1.00 88.75 88 LYS A CA 1
ATOM 657 C C . LYS A 1 88 ? -25.643 14.586 -2.580 1.00 88.75 88 LYS A C 1
ATOM 659 O O . LYS A 1 88 ? -25.357 14.868 -3.741 1.00 88.75 88 LYS A O 1
ATOM 664 N N . SER A 1 89 ? -25.673 15.495 -1.607 1.00 89.69 89 SER A N 1
ATOM 665 C CA . SER A 1 89 ? -25.428 16.918 -1.859 1.00 89.69 89 SER A CA 1
ATOM 666 C C . SER A 1 89 ? -24.021 17.179 -2.398 1.00 89.69 89 SER A C 1
ATOM 668 O O . SER A 1 89 ? -23.833 18.110 -3.182 1.00 89.69 89 SER A O 1
ATOM 670 N N . TYR A 1 90 ? -23.035 16.371 -1.998 1.00 90.50 90 TYR A N 1
ATOM 671 C CA . TYR A 1 90 ? -21.675 16.445 -2.531 1.00 90.50 90 TYR A CA 1
ATOM 672 C C . TYR A 1 90 ? -21.626 16.083 -4.025 1.00 90.50 90 TYR A C 1
ATOM 674 O O . TYR A 1 90 ? -21.216 16.911 -4.842 1.00 90.50 90 TYR A O 1
ATOM 682 N N . PHE A 1 91 ? -22.104 14.893 -4.408 1.00 85.12 91 PHE A N 1
ATOM 683 C CA . PHE A 1 91 ? -22.067 14.458 -5.809 1.00 85.12 91 PHE A CA 1
ATOM 684 C C . PHE A 1 91 ? -23.008 15.264 -6.713 1.00 85.12 91 PHE A C 1
ATOM 686 O O . PHE A 1 91 ? -22.631 15.573 -7.842 1.00 85.12 91 PHE A O 1
ATOM 693 N N . ASP A 1 92 ? -24.169 15.700 -6.213 1.00 84.75 92 ASP A N 1
ATOM 694 C CA . ASP A 1 92 ? -25.098 16.557 -6.961 1.00 84.75 92 ASP A CA 1
ATOM 695 C C . ASP A 1 92 ? -24.460 17.905 -7.337 1.00 84.75 92 ASP A C 1
ATOM 697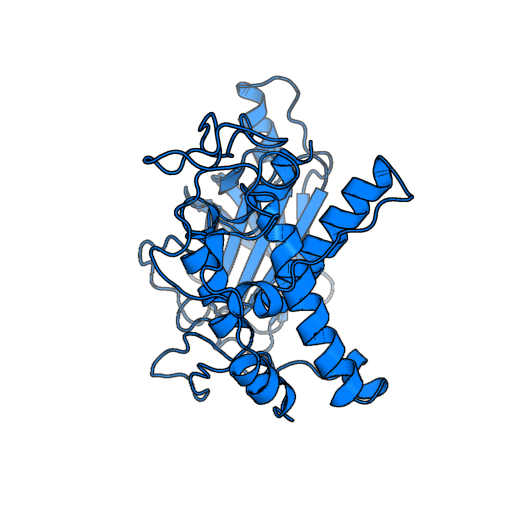 O O . ASP A 1 92 ? -24.666 18.406 -8.444 1.00 84.75 92 ASP A O 1
ATOM 701 N N . LYS A 1 93 ? -23.640 18.495 -6.455 1.00 82.06 93 LYS A N 1
ATOM 702 C CA . LYS A 1 93 ? -22.900 19.726 -6.779 1.00 82.06 93 LYS A CA 1
ATOM 703 C C . LYS A 1 93 ? -21.885 19.488 -7.895 1.00 82.06 93 LYS A C 1
ATOM 705 O O . LYS A 1 93 ? -21.795 20.313 -8.805 1.00 82.06 93 LYS A O 1
ATOM 710 N N . LEU A 1 94 ? -21.176 18.358 -7.865 1.00 76.69 94 LEU A N 1
ATOM 711 C CA . LEU A 1 94 ? -20.233 17.962 -8.919 1.00 76.69 94 LEU A CA 1
ATOM 712 C C . LEU A 1 94 ? -20.942 17.669 -10.254 1.00 76.69 94 LEU A C 1
ATOM 714 O O . LEU A 1 94 ? -20.387 17.926 -11.324 1.00 76.69 94 LEU A O 1
ATOM 718 N N . ASN A 1 95 ? -22.190 17.199 -10.194 1.00 66.81 95 ASN A N 1
ATOM 719 C CA . ASN A 1 95 ? -23.058 16.915 -11.340 1.00 66.81 95 ASN A CA 1
ATOM 720 C C . ASN A 1 95 ? -23.332 18.162 -12.207 1.00 66.81 95 ASN A C 1
ATOM 722 O O . ASN A 1 95 ? -23.527 18.041 -13.414 1.00 66.81 95 ASN A O 1
ATOM 726 N N . SER A 1 96 ? -23.245 19.371 -11.631 1.00 62.09 96 SER A N 1
ATOM 727 C CA . SER A 1 96 ? -23.349 20.649 -12.366 1.00 62.09 96 SER A CA 1
ATOM 728 C C . SER A 1 96 ? -22.313 20.792 -13.495 1.00 62.09 96 SER A C 1
ATOM 730 O O . SER A 1 96 ? -22.540 21.541 -14.442 1.00 62.09 96 SER A O 1
ATOM 732 N N . SER A 1 97 ? -21.197 20.058 -13.410 1.00 55.12 97 SER A N 1
ATOM 733 C CA . SER A 1 97 ? -20.104 20.051 -14.393 1.00 55.12 97 SER A CA 1
ATOM 734 C C . SER A 1 97 ? -20.045 18.765 -15.235 1.00 55.12 97 SER A C 1
ATOM 736 O O . SER A 1 97 ? -19.288 18.707 -16.203 1.00 55.12 97 SER A O 1
ATOM 738 N N . ASN A 1 98 ? -20.806 17.722 -14.880 1.00 55.06 98 ASN A N 1
ATOM 739 C CA . ASN A 1 98 ? -20.836 16.436 -15.584 1.00 55.06 98 ASN A CA 1
ATOM 740 C C . ASN A 1 98 ? -22.183 15.723 -15.334 1.00 55.06 98 ASN A C 1
ATOM 742 O O . ASN A 1 98 ? -22.328 15.091 -14.286 1.00 55.06 98 ASN A O 1
ATOM 746 N N . PRO A 1 99 ? -23.153 15.814 -16.265 1.00 54.69 99 PRO A N 1
ATOM 747 C CA . PRO A 1 99 ? -24.511 15.313 -16.074 1.00 54.69 99 PRO A CA 1
ATOM 748 C C . PRO A 1 99 ? -24.522 13.778 -16.109 1.00 54.69 99 PRO A C 1
ATOM 750 O O . PRO A 1 99 ? -24.578 13.204 -17.191 1.00 54.69 99 PRO A O 1
ATOM 753 N N . ASN A 1 100 ? -24.383 13.147 -14.934 1.00 61.44 100 ASN A N 1
ATOM 754 C CA . ASN A 1 100 ? -24.629 11.732 -14.565 1.00 61.44 100 ASN A CA 1
ATOM 755 C C . ASN A 1 100 ? -23.933 11.336 -13.232 1.00 61.44 100 ASN A C 1
ATOM 757 O O . ASN A 1 100 ? -23.808 10.150 -12.915 1.00 61.44 100 ASN A O 1
ATOM 761 N N . LEU A 1 101 ? -23.453 12.297 -12.432 1.00 63.50 101 LEU A N 1
ATOM 762 C CA . LEU A 1 101 ? -22.862 12.037 -11.113 1.00 63.50 101 LEU A CA 1
ATOM 763 C C . LEU A 1 101 ? -23.967 11.962 -10.046 1.00 63.50 101 LEU A C 1
ATOM 765 O O . LEU A 1 101 ? -24.258 12.945 -9.376 1.00 63.50 101 LEU A O 1
ATOM 769 N N . ILE A 1 102 ? -24.607 10.797 -9.915 1.00 67.62 102 ILE A N 1
ATOM 770 C CA . ILE A 1 102 ? -25.615 10.529 -8.877 1.00 67.62 102 ILE A CA 1
ATOM 771 C C . ILE A 1 102 ? -24.999 9.611 -7.818 1.00 67.62 102 ILE A C 1
ATOM 773 O O . ILE A 1 102 ? -24.406 8.587 -8.159 1.00 67.62 102 ILE A O 1
ATOM 777 N N . ALA A 1 103 ? -25.160 9.965 -6.543 1.00 73.44 103 ALA A N 1
ATOM 778 C CA . ALA A 1 103 ? -24.804 9.097 -5.426 1.00 73.44 103 ALA A CA 1
ATOM 779 C C . ALA A 1 103 ? -25.841 7.970 -5.286 1.00 73.44 103 ALA A C 1
ATOM 781 O O . ALA A 1 103 ? -27.016 8.238 -5.031 1.00 73.44 103 ALA A O 1
ATOM 782 N N . PHE A 1 104 ? -25.422 6.714 -5.431 1.00 75.94 104 PHE A N 1
ATOM 783 C CA . PHE A 1 104 ? -26.262 5.544 -5.163 1.00 75.94 104 PHE A CA 1
ATOM 784 C C . PHE A 1 104 ? -26.622 5.450 -3.676 1.00 75.94 104 PHE A C 1
ATOM 786 O O . PHE A 1 104 ? -27.773 5.193 -3.333 1.00 75.94 104 PHE A O 1
ATOM 793 N N . PHE A 1 105 ? -25.648 5.718 -2.799 1.00 77.62 105 PHE A N 1
ATOM 794 C CA . PHE A 1 105 ? -25.869 5.903 -1.369 1.00 77.62 105 PHE A CA 1
ATOM 795 C C . PHE A 1 105 ? -26.004 7.400 -1.076 1.00 77.62 105 PHE A C 1
ATOM 797 O O . PHE A 1 105 ? -25.007 8.121 -1.147 1.00 77.62 105 PHE A O 1
ATOM 804 N N . PRO A 1 106 ? -27.216 7.900 -0.777 1.00 82.88 106 PRO A N 1
ATOM 805 C CA . PRO A 1 106 ? -27.429 9.331 -0.579 1.00 82.88 106 PRO A CA 1
ATOM 806 C C . PRO A 1 106 ? -26.758 9.868 0.692 1.00 82.88 106 PRO A C 1
ATOM 808 O O . PRO A 1 106 ? -26.498 11.065 0.789 1.00 82.88 106 PRO A O 1
ATOM 811 N N . TYR A 1 107 ? -26.462 8.990 1.646 1.00 89.06 107 TYR A N 1
ATOM 812 C CA . TYR A 1 107 ? -25.771 9.301 2.887 1.00 89.06 107 TYR A CA 1
ATOM 813 C C . TYR A 1 107 ? -24.914 8.116 3.334 1.00 89.06 107 TYR A C 1
ATOM 815 O O . TYR A 1 107 ? -25.214 6.966 3.005 1.00 89.06 107 TYR A O 1
ATOM 823 N N . ALA A 1 108 ? -23.868 8.412 4.105 1.00 85.44 108 ALA A N 1
ATOM 824 C CA . ALA A 1 108 ? -23.134 7.430 4.893 1.00 85.44 108 ALA A CA 1
ATOM 825 C C . ALA A 1 108 ? -23.346 7.741 6.377 1.00 85.44 108 ALA A C 1
ATOM 827 O O . ALA A 1 108 ? -23.178 8.883 6.803 1.00 85.44 108 ALA A O 1
ATOM 828 N N . GLU A 1 109 ? -23.725 6.733 7.154 1.00 89.19 109 GLU A N 1
ATOM 829 C CA . GLU A 1 109 ? -23.993 6.867 8.584 1.00 89.19 109 GLU A CA 1
ATOM 830 C C . GLU A 1 109 ? -23.063 5.961 9.378 1.00 89.19 109 GLU A C 1
ATOM 832 O O . GLU A 1 109 ? -22.969 4.761 9.113 1.00 89.19 109 GLU A O 1
ATOM 837 N N . VAL A 1 110 ? -22.366 6.547 10.349 1.00 85.94 110 VAL A N 1
ATOM 838 C CA . VAL A 1 110 ? -21.385 5.847 11.180 1.00 85.94 110 VAL A CA 1
ATOM 839 C C . VAL A 1 110 ? -21.766 6.014 12.636 1.00 85.94 110 VAL A C 1
ATOM 841 O O . VAL A 1 110 ? -21.731 7.126 13.159 1.00 85.94 110 VAL A O 1
ATOM 844 N N . GLN A 1 111 ? -22.114 4.904 13.284 1.00 87.75 111 GLN A N 1
ATOM 845 C CA . GLN A 1 111 ? -22.358 4.856 14.721 1.00 87.75 111 GLN A CA 1
ATOM 846 C C . GLN A 1 111 ? -21.135 4.291 15.434 1.00 87.75 111 GLN A C 1
ATOM 848 O O . GLN A 1 111 ? -20.610 3.256 15.028 1.00 87.75 111 GLN A O 1
ATOM 853 N N . PHE A 1 112 ? -20.686 4.951 16.494 1.00 82.19 112 PHE A N 1
ATOM 854 C CA . PHE A 1 112 ? -19.528 4.517 17.274 1.00 82.19 112 PHE A CA 1
ATOM 855 C C . PHE A 1 112 ? -19.651 4.970 18.724 1.00 82.19 112 PHE A C 1
ATOM 857 O O . PHE A 1 112 ? -20.417 5.877 19.050 1.00 82.19 112 PHE A O 1
ATOM 864 N N . LYS A 1 113 ? -18.905 4.311 19.605 1.00 84.81 113 LYS A N 1
ATOM 865 C CA . LYS A 1 113 ? -18.899 4.588 21.038 1.00 84.81 113 LYS A CA 1
ATOM 866 C C . LYS A 1 113 ? -17.615 5.319 21.419 1.00 84.81 113 LYS A C 1
ATOM 868 O O . LYS A 1 113 ? -16.537 4.933 20.982 1.00 84.81 113 LYS A O 1
ATOM 873 N N . ILE A 1 114 ? -17.754 6.353 22.238 1.00 83.31 114 ILE A N 1
ATOM 874 C CA . ILE A 1 114 ? -16.661 7.056 22.908 1.00 83.31 114 ILE A CA 1
ATOM 875 C C . ILE A 1 114 ? -16.691 6.655 24.377 1.00 83.31 114 ILE A C 1
ATOM 877 O O . ILE A 1 114 ? -17.709 6.850 25.044 1.00 83.31 114 ILE A O 1
ATOM 881 N N . ASP A 1 115 ? -15.581 6.107 24.859 1.00 79.19 115 ASP A N 1
ATOM 882 C CA . ASP A 1 115 ? -15.388 5.725 26.261 1.00 79.19 115 ASP A CA 1
ATOM 883 C C . ASP A 1 115 ? -14.365 6.630 26.965 1.00 79.19 115 ASP A C 1
ATOM 885 O O . ASP A 1 115 ? -14.572 6.986 28.124 1.00 79.19 115 ASP A O 1
ATOM 889 N N . ASP A 1 116 ? -13.323 7.074 26.255 1.00 74.50 116 ASP A N 1
ATOM 890 C CA . ASP A 1 116 ? -12.284 7.959 26.781 1.00 74.50 116 ASP A CA 1
ATOM 891 C C . ASP A 1 116 ? -12.326 9.326 26.087 1.00 74.50 116 ASP A C 1
ATOM 893 O O . ASP A 1 116 ? -11.891 9.499 24.957 1.00 74.50 116 ASP A O 1
ATOM 897 N N . VAL A 1 117 ? -12.833 10.340 26.784 1.00 77.56 117 VAL A N 1
ATOM 898 C CA . VAL A 1 117 ? -12.945 11.707 26.248 1.00 77.56 117 VAL A CA 1
ATOM 899 C C . VAL A 1 117 ? -11.618 12.476 26.232 1.00 77.56 117 VAL A C 1
ATOM 901 O O . VAL A 1 117 ? -11.605 13.651 25.869 1.00 77.56 117 VAL A O 1
ATOM 904 N N . THR A 1 118 ? -10.518 11.860 26.677 1.00 66.62 118 THR A N 1
ATOM 905 C CA . THR A 1 118 ? -9.192 12.491 26.747 1.00 66.62 118 THR A CA 1
ATOM 906 C C . THR A 1 118 ? -8.338 12.261 25.503 1.00 66.62 118 THR A C 1
ATOM 908 O O . THR A 1 118 ? -7.299 12.910 25.359 1.00 66.62 118 THR A O 1
ATOM 911 N N . VAL A 1 119 ? -8.787 11.385 24.597 1.00 62.56 119 VAL A N 1
ATOM 912 C CA . VAL A 1 119 ? -8.119 11.099 23.325 1.00 62.56 119 VAL A CA 1
ATOM 913 C C . VAL A 1 119 ? -8.922 11.644 22.136 1.00 62.56 119 VAL A C 1
ATOM 915 O O . VAL A 1 119 ? -10.156 11.625 22.160 1.00 62.56 119 VAL A O 1
ATOM 918 N N . PRO A 1 120 ? -8.255 12.113 21.065 1.00 64.56 120 PRO A N 1
ATOM 919 C CA . PRO A 1 120 ? -8.950 12.524 19.857 1.00 64.56 120 PRO A CA 1
ATOM 920 C C . PRO A 1 120 ? -9.437 11.317 19.044 1.00 64.56 120 PRO A C 1
ATOM 922 O O . PRO A 1 120 ? -8.758 10.297 18.927 1.00 64.56 120 PRO A O 1
ATOM 925 N N . TYR A 1 121 ? -10.594 11.466 18.407 1.00 72.81 121 TYR A N 1
ATOM 926 C CA . TYR A 1 121 ? -11.215 10.469 17.536 1.00 72.81 121 TYR A CA 1
ATOM 927 C C . TYR A 1 121 ? -11.198 10.978 16.090 1.00 72.81 121 TYR A C 1
ATOM 929 O O . TYR A 1 121 ? -11.573 12.119 15.832 1.00 72.81 121 TYR A O 1
ATOM 937 N N . GLU A 1 122 ? -10.805 10.157 15.118 1.00 76.69 122 GLU A N 1
ATOM 938 C CA . GLU A 1 122 ? -10.890 10.493 13.692 1.00 76.69 122 GLU A CA 1
ATOM 939 C C . GLU A 1 122 ? -11.684 9.420 12.933 1.00 76.69 122 GLU A C 1
ATOM 941 O O . GLU A 1 122 ? -11.289 8.258 12.846 1.00 76.69 122 GLU A O 1
ATOM 946 N N . VAL A 1 123 ? -12.821 9.814 12.357 1.00 79.12 123 VAL A N 1
ATOM 947 C CA . VAL A 1 123 ? -13.673 8.946 11.535 1.00 79.12 123 VAL A CA 1
ATOM 948 C C . VAL A 1 123 ? -13.467 9.300 10.069 1.00 79.12 123 VAL A C 1
ATOM 950 O O . VAL A 1 123 ? -13.916 10.338 9.572 1.00 79.12 123 VAL A O 1
ATOM 953 N N . ARG A 1 124 ? -12.762 8.429 9.355 1.00 81.56 124 ARG A N 1
ATOM 954 C CA . ARG A 1 124 ? -12.409 8.634 7.953 1.00 81.56 124 ARG A CA 1
ATOM 955 C C . ARG A 1 124 ? -13.405 7.917 7.051 1.00 81.56 124 ARG A C 1
ATOM 957 O O . ARG A 1 124 ? -13.831 6.799 7.340 1.00 81.56 124 ARG A O 1
ATOM 964 N N . LEU A 1 125 ? -13.756 8.551 5.940 1.00 76.38 125 LEU A N 1
ATOM 965 C CA . LEU A 1 125 ? -14.697 8.029 4.962 1.00 76.38 125 LEU A CA 1
ATOM 966 C C . LEU A 1 125 ? -14.063 8.045 3.575 1.00 76.38 125 LEU A C 1
ATOM 968 O O . LEU A 1 125 ? -13.634 9.083 3.076 1.00 76.38 125 LEU A O 1
ATOM 972 N N . LEU A 1 126 ? -14.070 6.893 2.925 1.00 75.62 126 LEU A N 1
ATOM 973 C CA . LEU A 1 126 ? -13.819 6.794 1.500 1.00 75.62 126 LEU A CA 1
ATOM 974 C C . LEU A 1 126 ? -15.150 6.704 0.788 1.00 75.62 126 LEU A C 1
ATOM 976 O O . LEU A 1 126 ? -15.919 5.775 1.023 1.00 75.62 126 LEU A O 1
ATOM 980 N N . LEU A 1 127 ? -15.414 7.668 -0.073 1.00 74.19 127 LEU A N 1
ATOM 981 C CA . LEU A 1 127 ? -16.667 7.798 -0.784 1.00 74.19 127 LEU A CA 1
ATOM 982 C C . LEU A 1 127 ? -16.441 7.526 -2.274 1.00 74.19 127 LEU A C 1
ATOM 984 O O . LEU A 1 127 ? -15.451 7.970 -2.846 1.00 74.19 127 LEU A O 1
ATOM 988 N N . ASN A 1 128 ? -17.348 6.805 -2.924 1.00 72.75 128 ASN A N 1
ATOM 989 C CA . ASN A 1 128 ? -17.545 6.876 -4.374 1.00 72.75 128 ASN A CA 1
ATOM 990 C C . ASN A 1 128 ? -19.044 6.884 -4.687 1.00 72.75 128 ASN A C 1
ATOM 992 O O . ASN A 1 128 ? -19.886 6.742 -3.797 1.00 72.75 128 ASN A O 1
ATOM 996 N N . ARG A 1 129 ? -19.401 7.037 -5.965 1.00 72.94 129 ARG A N 1
ATOM 997 C CA . ARG A 1 129 ? -20.805 7.099 -6.393 1.00 72.94 129 ARG A CA 1
ATOM 998 C C . ARG A 1 129 ? -21.614 5.848 -6.064 1.00 72.94 129 ARG A C 1
ATOM 1000 O O . ARG A 1 129 ? -22.834 5.942 -6.044 1.00 72.94 129 ARG A O 1
ATOM 1007 N N . TYR A 1 130 ? -20.985 4.698 -5.826 1.00 66.25 130 TYR A N 1
ATOM 1008 C CA . TYR A 1 130 ? -21.673 3.411 -5.670 1.00 66.25 130 TYR A CA 1
ATOM 1009 C C . TYR A 1 130 ? -21.449 2.724 -4.323 1.00 66.25 130 TYR A C 1
ATOM 1011 O O . TYR A 1 130 ? -22.021 1.666 -4.096 1.00 66.25 130 TYR A O 1
ATOM 1019 N N . SER A 1 131 ? -20.619 3.276 -3.442 1.00 64.81 131 SER A N 1
ATOM 1020 C CA . SER A 1 131 ? -20.216 2.665 -2.176 1.00 64.81 131 SER A CA 1
ATOM 1021 C C . SER A 1 131 ? -19.520 3.688 -1.280 1.00 64.81 131 SER A C 1
ATOM 1023 O O . SER A 1 131 ? -19.029 4.718 -1.744 1.00 64.81 131 SER A O 1
ATOM 1025 N N . TYR A 1 132 ? -19.435 3.373 0.007 1.00 69.69 132 TYR A N 1
ATOM 1026 C CA . TYR A 1 132 ? -18.547 4.056 0.934 1.00 69.69 132 TYR A CA 1
ATOM 1027 C C . TYR A 1 132 ? -17.857 3.041 1.845 1.00 69.69 132 TYR A C 1
ATOM 1029 O O . TYR A 1 132 ? -18.370 1.948 2.076 1.00 69.69 132 TYR A O 1
ATOM 1037 N N . THR A 1 133 ? -16.678 3.385 2.353 1.00 63.31 133 THR A N 1
ATOM 1038 C CA . THR A 1 133 ? -15.938 2.595 3.347 1.00 63.31 133 THR A CA 1
ATOM 1039 C C . THR A 1 133 ? -15.534 3.496 4.498 1.00 63.31 133 THR A C 1
ATOM 1041 O O . THR A 1 133 ? -15.069 4.613 4.279 1.00 63.31 133 THR A O 1
ATOM 1044 N N . VAL A 1 134 ? -15.725 3.016 5.720 1.00 66.56 134 VAL A N 1
ATOM 1045 C CA . VAL A 1 134 ? -15.462 3.770 6.946 1.00 66.56 134 VAL A CA 1
ATOM 1046 C C . VAL A 1 134 ? -14.205 3.222 7.602 1.00 66.56 134 VAL A C 1
ATOM 1048 O O . VAL A 1 134 ? -14.036 2.007 7.686 1.00 66.56 134 VAL A O 1
ATOM 1051 N N . TYR A 1 135 ? -13.357 4.116 8.097 1.00 58.88 135 TYR A N 1
ATOM 1052 C CA . TYR A 1 135 ? -12.189 3.786 8.900 1.00 58.88 135 TYR A CA 1
ATOM 1053 C C . TYR A 1 135 ? -12.227 4.595 10.184 1.00 58.88 135 TYR A C 1
ATOM 1055 O O . TYR A 1 135 ? -12.610 5.764 10.189 1.00 58.88 135 TYR A O 1
ATOM 1063 N N . TYR A 1 136 ? -11.781 3.973 11.261 1.00 58.38 136 TYR A N 1
ATOM 1064 C CA . TYR A 1 136 ? -11.547 4.644 12.523 1.00 58.38 136 TYR A CA 1
ATOM 1065 C C . TYR A 1 136 ? -10.038 4.792 12.731 1.00 58.38 136 TYR A C 1
ATOM 1067 O O . TYR A 1 136 ? -9.289 3.825 12.592 1.00 58.38 136 TYR A O 1
ATOM 1075 N N . ALA A 1 137 ? -9.596 6.010 13.026 1.00 47.19 137 ALA A N 1
ATOM 1076 C CA . ALA A 1 137 ? -8.245 6.316 13.460 1.00 47.19 137 ALA A CA 1
ATOM 1077 C C . ALA A 1 137 ? -8.347 7.003 14.827 1.00 47.19 137 ALA A C 1
ATOM 1079 O O . ALA A 1 137 ? -8.896 8.095 14.953 1.00 47.19 137 ALA A O 1
ATOM 1080 N N . SER A 1 138 ? -7.864 6.353 15.882 1.00 40.34 138 SER A N 1
ATOM 1081 C CA . SER A 1 138 ? -7.709 7.001 17.184 1.00 40.34 138 SER A CA 1
ATOM 1082 C C . SER A 1 138 ? -6.510 7.951 17.111 1.00 40.34 138 SER A C 1
ATOM 1084 O O . SER A 1 138 ? -5.395 7.489 16.874 1.00 40.34 138 SER A O 1
ATOM 1086 N N . GLY A 1 139 ? -6.746 9.253 17.287 1.00 37.50 139 GLY A N 1
ATOM 1087 C CA . GLY A 1 139 ? -5.741 10.282 17.567 1.00 37.50 139 GLY A CA 1
ATOM 1088 C C . GLY A 1 139 ? -4.416 10.177 16.816 1.00 37.50 139 GLY A C 1
ATOM 1089 O O . GLY A 1 139 ? -3.356 10.143 17.426 1.00 37.50 139 GLY A O 1
ATOM 1090 N N . GLU A 1 140 ? -4.475 10.139 15.490 1.00 33.12 140 GLU A N 1
ATOM 1091 C CA . GLU A 1 140 ? -3.336 9.860 14.612 1.00 33.12 140 GLU A CA 1
ATOM 1092 C C . GLU A 1 140 ? -2.789 11.161 13.987 1.00 33.12 140 GLU A C 1
ATOM 1094 O O . GLU A 1 140 ? -2.744 11.318 12.768 1.00 33.12 140 GLU A O 1
ATOM 1099 N N . GLN A 1 141 ? -2.435 12.150 14.816 1.00 27.34 141 GLN A N 1
ATOM 1100 C CA . GLN A 1 141 ? -1.770 13.385 14.345 1.00 27.34 141 GLN A CA 1
ATOM 1101 C C . GLN A 1 141 ? -0.469 13.709 15.079 1.00 27.34 141 GLN A C 1
ATOM 1103 O O . GLN A 1 141 ? 0.241 14.626 14.676 1.00 27.34 141 GLN A O 1
ATOM 1108 N N . VAL A 1 142 ? -0.121 12.950 16.114 1.00 27.03 142 VAL A N 1
ATOM 1109 C CA . VAL A 1 142 ? 1.085 13.170 16.905 1.00 27.03 142 VAL A CA 1
ATOM 1110 C C . VAL A 1 142 ? 1.570 11.771 17.313 1.00 27.03 142 VAL A C 1
ATOM 1112 O O . VAL A 1 142 ? 0.982 11.150 18.190 1.00 27.03 142 VAL A O 1
ATOM 1115 N N . ALA A 1 143 ? 2.572 11.256 16.592 1.00 24.17 143 ALA A N 1
ATOM 1116 C CA . ALA A 1 143 ? 3.050 9.871 16.468 1.00 24.17 143 ALA A CA 1
ATOM 1117 C C . ALA A 1 143 ? 2.400 9.053 15.355 1.00 24.17 143 ALA A C 1
ATOM 1119 O O . ALA A 1 143 ? 1.197 8.817 15.339 1.00 24.17 143 ALA A O 1
ATOM 1120 N N . SER A 1 144 ? 3.227 8.529 14.448 1.00 26.00 144 SER A N 1
ATOM 1121 C CA . SER A 1 144 ? 2.783 7.521 13.496 1.00 26.00 144 SER A CA 1
ATOM 1122 C C . SER A 1 144 ? 2.376 6.237 14.248 1.00 26.00 144 SER A C 1
ATOM 1124 O O . SER A 1 144 ? 3.204 5.351 14.481 1.00 26.00 144 SER A O 1
ATOM 1126 N N . LYS A 1 145 ? 1.094 6.096 14.584 1.00 28.62 145 LYS A N 1
ATOM 1127 C CA . LYS A 1 145 ? 0.376 4.928 14.074 1.00 28.62 145 LYS A CA 1
ATOM 1128 C C . LYS A 1 145 ? 0.200 5.193 12.581 1.00 28.62 145 LYS A C 1
ATOM 1130 O O . LYS A 1 145 ? -0.251 6.262 12.202 1.00 28.62 145 LYS A O 1
ATOM 1135 N N . PRO A 1 146 ? 0.667 4.322 11.695 1.00 30.83 146 PRO A N 1
ATOM 1136 C CA . PRO A 1 146 ? -0.235 3.740 10.744 1.00 30.83 146 PRO A CA 1
ATOM 1137 C C . PRO A 1 146 ? -0.965 2.636 11.506 1.00 30.83 146 PRO A C 1
ATOM 1139 O O . PRO A 1 146 ? -0.321 1.764 12.093 1.00 30.83 146 PRO A O 1
ATOM 1142 N N . ASN A 1 147 ? -2.292 2.616 11.495 1.00 33.62 147 ASN A N 1
ATOM 1143 C CA . ASN A 1 147 ? -2.989 1.327 11.505 1.00 33.62 147 ASN A CA 1
ATOM 1144 C C . ASN A 1 147 ? -2.242 0.426 10.510 1.00 33.62 147 ASN A C 1
ATOM 1146 O O . ASN A 1 147 ? -2.269 0.740 9.321 1.00 33.62 147 ASN A O 1
ATOM 1150 N N . GLY A 1 148 ? -1.464 -0.544 11.021 1.00 35.00 148 GLY A N 1
ATOM 1151 C CA . GLY A 1 148 ? -0.235 -1.033 10.383 1.00 35.00 148 GLY A CA 1
ATOM 1152 C C . GLY A 1 148 ? -0.371 -1.130 8.875 1.00 35.00 148 GLY A C 1
ATOM 1153 O O . GLY A 1 148 ? -1.351 -1.698 8.394 1.00 35.00 148 GLY A O 1
ATOM 1154 N N . VAL A 1 149 ? 0.562 -0.551 8.122 1.00 39.59 149 VAL A N 1
ATOM 1155 C CA . VAL A 1 149 ? 0.435 -0.527 6.665 1.00 39.59 149 VAL A CA 1
ATOM 1156 C C . VAL A 1 149 ? 0.298 -1.966 6.145 1.00 39.59 149 VAL A C 1
ATOM 1158 O O . VAL A 1 149 ? -0.546 -2.178 5.293 1.00 39.59 149 VAL A O 1
ATOM 1161 N N . ALA A 1 150 ? 0.864 -2.974 6.826 1.00 32.81 150 ALA A N 1
ATOM 1162 C CA . ALA A 1 150 ? 0.496 -4.392 6.690 1.00 32.81 150 ALA A CA 1
ATOM 1163 C C . ALA A 1 150 ? -1.033 -4.668 6.638 1.00 32.81 150 ALA A C 1
ATOM 1165 O O . ALA A 1 150 ? -1.516 -5.216 5.661 1.00 32.81 150 ALA A O 1
ATOM 1166 N N . SER A 1 151 ? -1.844 -4.229 7.607 1.00 33.12 151 SER A N 1
ATOM 1167 C CA . SER A 1 151 ? -3.318 -4.397 7.618 1.00 33.12 151 SER A CA 1
ATOM 1168 C C . SER A 1 151 ? -4.039 -3.707 6.446 1.00 33.12 151 SER A C 1
ATOM 1170 O O . SER A 1 151 ? -5.027 -4.222 5.909 1.00 33.12 151 SER A O 1
ATOM 1172 N N . SER A 1 152 ? -3.538 -2.555 5.995 1.00 36.47 152 SER A N 1
ATOM 1173 C CA . SER A 1 152 ? -4.089 -1.869 4.815 1.00 36.47 152 SER A CA 1
ATOM 1174 C C . SER A 1 152 ? -3.583 -2.450 3.482 1.00 36.47 152 SER A C 1
ATOM 1176 O O . SER A 1 152 ? -4.348 -2.489 2.517 1.00 36.47 152 SER A O 1
ATOM 1178 N N . MET A 1 153 ? -2.355 -2.981 3.442 1.00 43.62 153 MET A N 1
ATOM 1179 C CA . MET A 1 153 ? -1.717 -3.680 2.316 1.00 43.62 153 MET A CA 1
ATOM 1180 C C . MET A 1 153 ? -2.392 -5.023 2.036 1.00 43.62 153 MET A C 1
ATOM 1182 O O . MET A 1 153 ? -2.697 -5.315 0.880 1.00 43.62 153 MET A O 1
ATOM 1186 N N . LEU A 1 154 ? -2.712 -5.782 3.090 1.00 45.19 154 LEU A N 1
ATOM 1187 C CA . LEU A 1 154 ? -3.421 -7.066 3.029 1.00 45.19 154 LEU A CA 1
ATOM 1188 C C . LEU A 1 154 ? -4.762 -6.941 2.304 1.00 45.19 154 LEU A C 1
ATOM 1190 O O . LEU A 1 154 ? -5.052 -7.662 1.354 1.00 45.19 154 LEU A O 1
ATOM 1194 N N . ASN A 1 155 ? -5.539 -5.924 2.678 1.00 42.97 155 ASN A N 1
ATOM 1195 C CA . ASN A 1 155 ? -6.818 -5.633 2.037 1.00 42.97 155 ASN A CA 1
ATOM 1196 C C . ASN A 1 155 ? -6.666 -5.078 0.606 1.00 42.97 155 ASN A C 1
ATOM 1198 O O . ASN A 1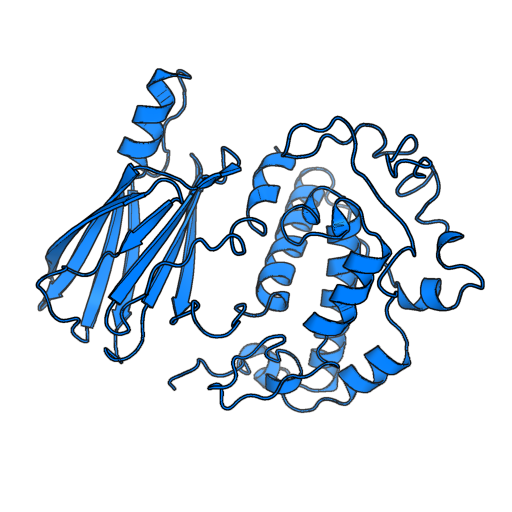 155 ? -7.595 -5.184 -0.198 1.00 42.97 155 ASN A O 1
ATOM 1202 N N . GLY A 1 156 ? -5.535 -4.441 0.284 1.00 48.22 156 GLY A N 1
ATOM 1203 C CA . GLY A 1 156 ? -5.242 -3.899 -1.046 1.00 48.22 156 GLY A CA 1
ATOM 1204 C C . GLY A 1 156 ? -4.897 -4.985 -2.068 1.00 48.22 156 GLY A C 1
ATOM 1205 O O . GLY A 1 156 ? -5.448 -4.975 -3.171 1.00 48.22 156 GLY A O 1
ATOM 1206 N N . GLY A 1 157 ? -4.035 -5.935 -1.688 1.00 57.78 157 GLY A N 1
ATOM 1207 C CA . GLY A 1 157 ? -3.667 -7.094 -2.507 1.00 57.78 157 GLY A CA 1
ATOM 1208 C C . GLY A 1 157 ? -4.851 -8.025 -2.765 1.00 57.78 157 GLY A C 1
ATOM 1209 O O . GLY A 1 157 ? -5.118 -8.365 -3.916 1.00 57.78 157 GLY A O 1
ATOM 1210 N N . GLU A 1 158 ? -5.639 -8.332 -1.730 1.00 58.19 158 GLU A N 1
ATOM 1211 C CA . GLU A 1 158 ? -6.827 -9.190 -1.850 1.00 58.19 158 GLU A CA 1
ATOM 1212 C C . GLU A 1 158 ? -7.862 -8.601 -2.824 1.00 58.19 158 GLU A C 1
ATOM 1214 O O . GLU A 1 158 ? -8.341 -9.276 -3.737 1.00 58.19 158 GLU A O 1
ATOM 1219 N N . LYS A 1 159 ? -8.169 -7.302 -2.704 1.00 60.94 159 LYS A N 1
ATOM 1220 C CA . LYS A 1 159 ? -9.094 -6.620 -3.627 1.00 60.94 159 LYS A CA 1
ATOM 1221 C C . LYS A 1 159 ? -8.560 -6.576 -5.058 1.00 60.94 159 LYS A C 1
ATOM 1223 O O . LYS A 1 159 ? -9.353 -6.642 -6.000 1.00 60.94 159 LYS A O 1
ATOM 1228 N N . PHE A 1 160 ? -7.245 -6.448 -5.228 1.00 69.12 160 PHE A N 1
ATOM 1229 C CA . PHE A 1 160 ? -6.617 -6.463 -6.545 1.00 69.12 160 PHE A CA 1
ATOM 1230 C C . PHE A 1 160 ? -6.686 -7.855 -7.183 1.00 69.12 160 PHE A C 1
ATOM 1232 O O . PHE A 1 160 ? -7.095 -7.967 -8.338 1.00 69.12 160 PHE A O 1
ATOM 1239 N N . GLU A 1 161 ? -6.397 -8.916 -6.427 1.00 70.31 161 GLU A N 1
ATOM 1240 C CA . GLU A 1 161 ? -6.536 -10.293 -6.906 1.00 70.31 161 GLU A CA 1
ATOM 1241 C C . GLU A 1 161 ? -7.990 -10.627 -7.263 1.00 70.31 161 GLU A C 1
ATOM 1243 O O . GLU A 1 161 ? -8.247 -11.176 -8.334 1.00 70.31 161 GLU A O 1
ATOM 1248 N N . ILE A 1 162 ? -8.959 -10.229 -6.431 1.00 71.31 162 ILE A N 1
ATOM 1249 C CA . ILE A 1 162 ? -10.386 -10.383 -6.749 1.00 71.31 162 ILE A CA 1
ATOM 1250 C C . ILE A 1 162 ? -10.714 -9.685 -8.075 1.00 71.31 162 ILE A C 1
ATOM 1252 O O . ILE A 1 162 ? -11.382 -10.269 -8.926 1.00 71.31 162 ILE A O 1
ATOM 1256 N N . ALA A 1 163 ? -10.218 -8.463 -8.292 1.00 71.38 163 ALA A N 1
ATOM 1257 C CA . ALA A 1 163 ? -10.445 -7.732 -9.536 1.00 71.38 163 ALA A CA 1
ATOM 1258 C C . ALA A 1 163 ? -9.802 -8.411 -10.760 1.00 71.38 163 ALA A C 1
ATOM 1260 O O . ALA A 1 163 ? -10.405 -8.402 -11.835 1.00 71.38 163 ALA A O 1
ATOM 1261 N N . LEU A 1 164 ? -8.620 -9.021 -10.612 1.00 73.56 164 LEU A N 1
ATOM 1262 C CA . LEU A 1 164 ? -8.001 -9.836 -11.665 1.00 73.56 164 LEU A CA 1
ATOM 1263 C C . LEU A 1 164 ? -8.855 -11.071 -11.973 1.00 73.56 164 LEU A C 1
ATOM 1265 O O . LEU A 1 164 ? -9.173 -11.321 -13.136 1.00 73.56 164 LEU A O 1
ATOM 1269 N N . ARG A 1 165 ? -9.317 -11.776 -10.934 1.00 81.81 165 ARG A N 1
ATOM 1270 C CA . ARG A 1 165 ? -10.143 -12.987 -11.060 1.00 81.81 165 ARG A CA 1
ATOM 1271 C C . ARG A 1 165 ? -11.539 -12.744 -11.620 1.00 81.81 165 ARG A C 1
ATOM 1273 O O . ARG A 1 165 ? -12.145 -13.655 -12.175 1.00 81.81 165 ARG A O 1
ATOM 1280 N N . MET A 1 166 ? -12.047 -11.515 -11.528 1.00 81.38 166 MET A N 1
ATOM 1281 C CA . MET A 1 166 ? -13.268 -11.112 -12.234 1.00 81.38 166 MET A CA 1
ATOM 1282 C C . MET A 1 166 ? -13.096 -11.087 -13.761 1.00 81.38 166 MET A C 1
ATOM 1284 O O . MET A 1 166 ? -14.097 -11.147 -14.475 1.00 81.38 166 MET A O 1
ATOM 1288 N N . ILE A 1 167 ? -11.861 -10.968 -14.259 1.00 82.00 167 ILE A N 1
ATOM 1289 C CA . ILE A 1 167 ? -11.533 -11.013 -15.689 1.00 82.00 167 ILE A CA 1
ATOM 1290 C C . ILE A 1 167 ? -11.090 -12.419 -16.092 1.00 82.00 167 ILE A C 1
ATOM 1292 O O . ILE A 1 167 ? -11.623 -12.964 -17.056 1.00 82.00 167 ILE A O 1
ATOM 1296 N N . ASP A 1 168 ? -10.143 -12.995 -15.350 1.00 87.88 168 ASP A N 1
ATOM 1297 C CA . ASP A 1 168 ? -9.640 -14.350 -15.562 1.00 87.88 168 ASP A CA 1
ATOM 1298 C C . ASP A 1 168 ? -9.540 -15.094 -14.219 1.00 87.88 168 ASP A C 1
ATOM 1300 O O . ASP A 1 168 ? -8.635 -14.813 -13.428 1.00 87.88 168 ASP A O 1
ATOM 1304 N N . PRO A 1 169 ? -10.456 -16.036 -13.934 1.00 89.75 169 PRO A N 1
ATOM 1305 C CA . PRO A 1 169 ? -10.512 -16.720 -12.648 1.00 89.75 169 PRO A CA 1
ATOM 1306 C C . PRO A 1 169 ? -9.333 -17.671 -12.397 1.00 89.75 169 PRO A C 1
ATOM 1308 O O . PRO A 1 169 ? -9.167 -18.106 -11.258 1.00 89.75 169 PRO A O 1
ATOM 1311 N N . GLU A 1 170 ? -8.535 -18.010 -13.417 1.00 92.31 170 GLU A N 1
ATOM 1312 C CA . GLU A 1 170 ? -7.353 -18.870 -13.266 1.00 92.31 170 GLU A CA 1
ATOM 1313 C C . GLU A 1 170 ? -6.104 -18.087 -12.833 1.00 92.31 170 GLU A C 1
ATOM 1315 O O . GLU A 1 170 ? -5.116 -18.683 -12.401 1.00 92.31 170 GLU A O 1
ATOM 1320 N N . VAL A 1 171 ? -6.142 -16.753 -12.906 1.00 87.12 171 VAL A N 1
ATOM 1321 C CA . VAL A 1 171 ? -5.022 -15.903 -12.500 1.00 87.12 171 VAL A CA 1
ATOM 1322 C C . VAL A 1 171 ? -5.004 -15.732 -10.981 1.00 87.12 171 VAL A C 1
ATOM 1324 O O . VAL A 1 171 ? -6.002 -15.396 -10.339 1.00 87.12 171 VAL A O 1
ATOM 1327 N N . ALA A 1 172 ? -3.821 -15.919 -10.406 1.00 86.31 172 ALA A N 1
ATOM 1328 C CA . ALA A 1 172 ? -3.506 -15.524 -9.042 1.00 86.31 172 ALA A CA 1
ATOM 1329 C C . ALA A 1 172 ? -2.490 -14.382 -9.060 1.00 86.31 172 ALA A C 1
ATOM 1331 O O . ALA A 1 172 ? -1.742 -14.224 -10.029 1.00 86.31 172 ALA A O 1
ATOM 1332 N N . LEU A 1 173 ? -2.460 -13.592 -7.990 1.00 84.19 173 LEU A N 1
ATOM 1333 C CA . LEU A 1 173 ? -1.467 -12.533 -7.843 1.00 84.19 173 LEU A CA 1
ATOM 1334 C C . LEU A 1 173 ? -0.107 -13.161 -7.478 1.00 84.19 173 LEU A C 1
ATOM 1336 O O . LEU A 1 173 ? -0.005 -13.784 -6.420 1.00 84.19 173 LEU A O 1
ATOM 1340 N N . PRO A 1 174 ? 0.937 -13.060 -8.327 1.00 90.81 174 PRO A N 1
ATOM 1341 C CA . PRO A 1 174 ? 2.249 -13.574 -7.958 1.00 90.81 174 PRO A CA 1
ATOM 1342 C C . PRO A 1 174 ? 2.922 -12.651 -6.936 1.00 90.81 174 PRO A C 1
ATOM 1344 O O . PRO A 1 174 ? 2.520 -11.504 -6.747 1.00 90.81 174 PRO A O 1
ATOM 1347 N N . TYR A 1 175 ? 3.993 -13.138 -6.316 1.00 89.81 175 TYR A N 1
ATOM 1348 C CA . TYR A 1 175 ? 4.857 -12.335 -5.457 1.00 89.81 175 TYR A CA 1
ATOM 1349 C C . TYR A 1 175 ? 6.258 -12.200 -6.060 1.00 89.81 175 TYR A C 1
ATOM 1351 O O . TYR A 1 175 ? 6.702 -13.057 -6.826 1.00 89.81 175 TYR A O 1
ATOM 1359 N N . TRP A 1 176 ? 6.957 -11.123 -5.703 1.00 94.31 176 TRP A N 1
ATOM 1360 C CA . TRP A 1 176 ? 8.360 -10.910 -6.054 1.00 94.31 176 TRP A CA 1
ATOM 1361 C C . TRP A 1 176 ? 9.218 -11.123 -4.817 1.00 94.31 176 TRP A C 1
ATOM 1363 O O . TRP A 1 176 ? 9.225 -10.301 -3.903 1.00 94.31 176 TRP A O 1
ATOM 1373 N N . ASP A 1 177 ? 9.954 -12.230 -4.809 1.00 95.62 177 ASP A N 1
ATOM 1374 C CA . ASP A 1 177 ? 10.975 -12.473 -3.800 1.00 95.62 177 ASP A CA 1
ATOM 1375 C C . ASP A 1 177 ? 12.213 -11.618 -4.092 1.00 95.62 177 ASP A C 1
ATOM 1377 O O . ASP A 1 177 ? 13.133 -12.021 -4.807 1.00 95.62 177 ASP A O 1
ATOM 1381 N N . SER A 1 178 ? 12.217 -10.403 -3.549 1.00 95.00 178 SER A N 1
ATOM 1382 C CA . SER A 1 178 ? 13.332 -9.471 -3.718 1.00 95.00 178 SER A CA 1
ATOM 1383 C C . SER A 1 178 ? 14.618 -9.927 -3.021 1.00 95.00 178 SER A C 1
ATOM 1385 O O . SER A 1 178 ? 15.683 -9.405 -3.346 1.00 95.00 178 SER A O 1
ATOM 1387 N N . VAL A 1 179 ? 14.560 -10.932 -2.137 1.00 96.44 179 VAL A N 1
ATOM 1388 C CA . VAL A 1 179 ? 15.752 -11.524 -1.513 1.00 96.44 179 VAL A CA 1
ATOM 1389 C C . VAL A 1 179 ? 16.563 -12.319 -2.536 1.00 96.44 179 VAL A C 1
ATOM 1391 O O . VAL A 1 179 ? 17.792 -12.245 -2.555 1.00 96.44 179 VAL A O 1
ATOM 1394 N N . LEU A 1 180 ? 15.897 -13.024 -3.456 1.00 95.56 180 LEU A N 1
ATOM 1395 C CA . LEU A 1 180 ? 16.588 -13.731 -4.539 1.00 95.56 180 LEU A CA 1
ATOM 1396 C C . LEU A 1 180 ? 17.356 -12.762 -5.445 1.00 95.56 180 LEU A C 1
ATOM 1398 O O . LEU A 1 180 ? 18.515 -13.013 -5.775 1.00 95.56 180 LEU A O 1
ATOM 1402 N N . ASP A 1 181 ? 16.738 -11.635 -5.792 1.00 96.38 181 ASP A N 1
ATOM 1403 C CA . ASP A 1 181 ? 17.362 -10.618 -6.640 1.00 96.38 181 ASP A CA 1
ATOM 1404 C C . ASP A 1 181 ? 18.489 -9.874 -5.911 1.00 96.38 181 ASP A C 1
ATOM 1406 O O . ASP A 1 181 ? 19.492 -9.512 -6.527 1.00 96.38 181 ASP A O 1
ATOM 1410 N N . GLN A 1 182 ? 18.377 -9.703 -4.590 1.00 95.75 182 GLN A N 1
ATOM 1411 C CA . GLN A 1 182 ? 19.426 -9.118 -3.749 1.00 95.75 182 GLN A CA 1
ATOM 1412 C C . GLN A 1 182 ? 20.735 -9.927 -3.776 1.00 95.75 182 GLN A C 1
ATOM 1414 O O . GLN A 1 182 ? 21.801 -9.363 -3.521 1.00 95.75 182 GLN A O 1
ATOM 1419 N N . ASN A 1 183 ? 20.667 -11.222 -4.103 1.00 94.75 183 ASN A N 1
ATOM 1420 C CA . ASN A 1 183 ? 21.828 -12.107 -4.226 1.00 94.75 183 ASN A CA 1
ATOM 1421 C C . ASN A 1 183 ? 22.493 -12.083 -5.612 1.00 94.75 183 ASN A C 1
ATOM 1423 O O . ASN A 1 183 ? 23.523 -12.736 -5.812 1.00 94.75 183 ASN A O 1
ATOM 1427 N N . LEU A 1 184 ? 21.937 -11.351 -6.582 1.00 95.94 184 LEU A N 1
ATOM 1428 C CA . LEU A 1 184 ? 22.582 -11.157 -7.878 1.00 95.94 184 LEU A CA 1
ATOM 1429 C C . LEU A 1 184 ? 23.812 -10.240 -7.744 1.00 95.94 184 LEU A C 1
ATOM 1431 O O . LEU A 1 184 ? 23.823 -9.345 -6.896 1.00 95.94 184 LEU A O 1
ATOM 1435 N N . PRO A 1 185 ? 24.837 -10.392 -8.610 1.00 96.31 185 PRO A N 1
ATOM 1436 C CA . PRO A 1 185 ? 25.951 -9.442 -8.668 1.00 96.31 185 PRO A CA 1
ATOM 1437 C C . PRO A 1 185 ? 25.483 -7.996 -8.880 1.00 96.31 185 PRO A C 1
ATOM 1439 O O . PRO A 1 185 ? 26.053 -7.068 -8.308 1.00 96.31 185 PRO A O 1
ATOM 1442 N N . ASP A 1 186 ? 24.430 -7.828 -9.681 1.00 96.31 186 ASP A N 1
ATOM 1443 C CA . ASP A 1 186 ? 23.657 -6.601 -9.803 1.00 96.31 186 ASP A CA 1
ATOM 1444 C C . ASP A 1 186 ? 22.167 -6.961 -9.832 1.00 96.31 186 ASP A C 1
ATOM 1446 O O . ASP A 1 186 ? 21.685 -7.600 -10.763 1.00 96.31 186 ASP A O 1
ATOM 1450 N N . ALA A 1 187 ? 21.422 -6.544 -8.810 1.00 96.12 187 ALA A N 1
ATOM 1451 C CA . ALA A 1 187 ? 19.986 -6.805 -8.709 1.00 96.12 187 ALA A CA 1
ATOM 1452 C C . ALA A 1 187 ? 19.164 -6.185 -9.861 1.00 96.12 187 ALA A C 1
ATOM 1454 O O . ALA A 1 187 ? 18.024 -6.583 -10.106 1.00 96.12 187 ALA A O 1
ATOM 1455 N N . ARG A 1 188 ? 19.735 -5.223 -10.602 1.00 95.50 188 ARG A N 1
ATOM 1456 C CA . ARG A 1 188 ? 19.113 -4.647 -11.806 1.00 95.50 188 ARG A CA 1
ATOM 1457 C C . ARG A 1 188 ? 19.097 -5.614 -12.988 1.00 95.50 188 ARG A C 1
ATOM 1459 O O . ARG A 1 188 ? 18.283 -5.421 -13.884 1.00 95.50 188 ARG A O 1
ATOM 1466 N N . ASP A 1 189 ? 19.933 -6.651 -12.967 1.00 96.06 189 ASP A N 1
ATOM 1467 C CA . ASP A 1 189 ? 20.007 -7.665 -14.024 1.00 96.06 189 ASP A CA 1
ATOM 1468 C C . ASP A 1 189 ? 18.895 -8.727 -13.911 1.00 96.06 189 ASP A C 1
ATOM 1470 O O . ASP A 1 189 ? 18.832 -9.657 -14.718 1.00 96.06 189 ASP A O 1
ATOM 1474 N N . SER A 1 190 ? 18.007 -8.610 -12.915 1.00 96.62 190 SER A N 1
ATOM 1475 C CA . SER A 1 190 ? 16.839 -9.482 -12.778 1.00 96.62 190 SER A CA 1
ATOM 1476 C C . SER A 1 190 ? 15.952 -9.435 -14.023 1.00 96.62 190 SER A C 1
ATOM 1478 O O . SER A 1 190 ? 15.664 -8.370 -14.577 1.00 96.62 190 SER A O 1
ATOM 1480 N N . VAL A 1 191 ? 15.441 -10.606 -14.419 1.00 95.81 191 VAL A N 1
ATOM 1481 C CA . VAL A 1 191 ? 14.512 -10.752 -15.550 1.00 95.81 191 VAL A CA 1
ATOM 1482 C C . VAL A 1 191 ? 13.228 -9.935 -15.361 1.00 95.81 191 VAL A C 1
ATOM 1484 O O . VAL A 1 191 ? 12.561 -9.593 -16.332 1.00 95.81 191 VAL A O 1
ATOM 1487 N N . LEU A 1 192 ? 12.887 -9.570 -14.121 1.00 95.31 192 LEU A N 1
ATOM 1488 C CA . LEU A 1 192 ? 11.726 -8.727 -13.843 1.00 95.31 192 LEU A CA 1
ATOM 1489 C C . LEU A 1 192 ? 11.803 -7.371 -14.546 1.00 95.31 192 LEU A C 1
ATOM 1491 O O . LEU A 1 192 ? 10.767 -6.855 -14.962 1.00 95.31 192 LEU A O 1
ATOM 1495 N N . TRP A 1 193 ? 13.003 -6.818 -14.725 1.00 96.19 193 TRP A N 1
ATOM 1496 C CA . TRP A 1 193 ? 13.208 -5.487 -15.302 1.00 96.19 193 TRP A CA 1
ATOM 1497 C C . TRP A 1 193 ? 13.373 -5.495 -16.823 1.00 96.19 193 TRP A C 1
ATOM 1499 O O . TRP A 1 193 ? 13.739 -4.473 -17.399 1.00 96.19 193 TRP A O 1
ATOM 1509 N N . THR A 1 194 ? 13.091 -6.620 -17.485 1.00 95.81 194 THR A N 1
ATOM 1510 C CA . THR A 1 194 ? 13.138 -6.725 -18.947 1.00 95.81 194 THR A CA 1
ATOM 1511 C C . THR A 1 194 ? 11.773 -6.471 -19.580 1.00 95.81 194 THR A C 1
ATOM 1513 O O . THR A 1 194 ? 10.729 -6.444 -18.918 1.00 95.81 194 THR A O 1
ATOM 1516 N N . SER A 1 195 ? 11.773 -6.296 -20.902 1.00 96.06 195 SER A N 1
ATOM 1517 C CA . SER A 1 195 ? 10.567 -6.051 -21.697 1.00 96.06 195 SER A CA 1
ATOM 1518 C C . SER A 1 195 ? 9.515 -7.170 -21.632 1.00 96.06 195 SER A C 1
ATOM 1520 O O . SER A 1 195 ? 8.343 -6.925 -21.905 1.00 96.06 195 SER A O 1
ATOM 1522 N N . GLU A 1 196 ? 9.911 -8.384 -21.258 1.00 95.44 196 GLU A N 1
ATOM 1523 C CA . GLU A 1 196 ? 9.036 -9.545 -21.104 1.00 95.44 196 GLU A CA 1
ATOM 1524 C C . GLU A 1 196 ? 8.163 -9.458 -19.843 1.00 95.44 196 GLU A C 1
ATOM 1526 O O . GLU A 1 196 ? 7.063 -10.009 -19.836 1.00 95.44 196 GLU A O 1
ATOM 1531 N N . PHE A 1 197 ? 8.629 -8.753 -18.804 1.00 94.75 197 PHE A N 1
ATOM 1532 C CA . PHE A 1 197 ? 7.943 -8.626 -17.516 1.00 94.75 197 PHE A CA 1
ATOM 1533 C C . PHE A 1 197 ? 7.534 -7.182 -17.222 1.00 94.75 197 PHE A C 1
ATOM 1535 O O . PHE A 1 197 ? 6.498 -6.733 -17.706 1.00 94.75 197 PHE A O 1
ATOM 1542 N N . PHE A 1 198 ? 8.292 -6.441 -16.406 1.00 95.06 198 PHE A N 1
ATOM 1543 C CA . PHE A 1 198 ? 7.878 -5.112 -15.952 1.00 95.06 198 PHE A CA 1
ATOM 1544 C C . PHE A 1 198 ? 8.380 -3.976 -16.838 1.00 95.06 198 PHE A C 1
ATOM 1546 O O . PHE A 1 198 ? 7.903 -2.849 -16.684 1.00 95.06 198 PHE A O 1
ATOM 1553 N N . GLY A 1 199 ? 9.264 -4.260 -17.790 1.00 96.25 199 GLY A N 1
ATOM 1554 C CA . GLY A 1 199 ? 9.822 -3.279 -18.708 1.00 96.25 199 GLY A CA 1
ATOM 1555 C C . GLY A 1 199 ? 11.038 -2.546 -18.149 1.00 96.25 199 GLY A C 1
ATOM 1556 O O . GLY A 1 199 ? 11.206 -2.374 -16.939 1.00 96.25 199 GLY A O 1
ATOM 1557 N N . GLU A 1 200 ? 11.856 -2.079 -19.082 1.00 96.69 200 GLU A N 1
ATOM 1558 C CA . GLU A 1 200 ? 13.083 -1.329 -18.858 1.00 96.69 200 GLU A CA 1
ATOM 1559 C C . GLU A 1 200 ? 12.802 0.173 -18.730 1.00 96.69 200 GLU A C 1
ATOM 1561 O O . GLU A 1 200 ? 11.843 0.708 -19.305 1.00 96.69 200 GLU A O 1
ATOM 1566 N N . SER A 1 201 ? 13.695 0.868 -18.025 1.00 95.81 201 SER A N 1
ATOM 1567 C CA . SER A 1 201 ? 13.648 2.317 -17.825 1.00 95.81 201 SER A CA 1
ATOM 1568 C C . SER A 1 201 ? 14.766 3.039 -18.572 1.00 95.81 201 SER A C 1
ATOM 1570 O O . SER A 1 201 ? 15.909 2.586 -18.600 1.00 95.81 201 SER A O 1
ATOM 1572 N N . ASP A 1 202 ? 14.449 4.198 -19.152 1.00 95.50 202 ASP A N 1
ATOM 1573 C CA . ASP A 1 202 ? 15.443 5.071 -19.778 1.00 95.50 202 ASP A CA 1
ATOM 1574 C C . ASP A 1 202 ? 16.293 5.828 -18.732 1.00 95.50 202 ASP A C 1
ATOM 1576 O O . ASP A 1 202 ? 16.103 5.720 -17.518 1.00 95.50 202 ASP A O 1
ATOM 1580 N N . SER A 1 203 ? 17.241 6.655 -19.187 1.00 94.00 203 SER A N 1
ATOM 1581 C CA . SER A 1 203 ? 18.096 7.451 -18.291 1.00 94.00 203 SER A CA 1
ATOM 1582 C C . SER A 1 203 ? 17.332 8.460 -17.420 1.00 94.00 203 SER A C 1
ATOM 1584 O O . SER A 1 203 ? 17.843 8.881 -16.378 1.00 94.00 203 SER A O 1
ATOM 1586 N N . ALA A 1 204 ? 16.137 8.869 -17.855 1.00 94.56 204 ALA A N 1
ATOM 1587 C CA . ALA A 1 204 ? 15.222 9.736 -17.118 1.00 94.56 204 ALA A CA 1
ATOM 1588 C C . ALA A 1 204 ? 14.238 8.937 -16.240 1.00 94.56 204 ALA A C 1
ATOM 1590 O O . ALA A 1 204 ? 13.399 9.535 -15.573 1.00 94.56 204 ALA A O 1
ATOM 1591 N N . GLY A 1 205 ? 14.373 7.608 -16.196 1.00 95.81 205 GLY A N 1
ATOM 1592 C CA . GLY A 1 205 ? 13.576 6.679 -15.405 1.00 95.81 205 GLY A CA 1
ATOM 1593 C C . GLY A 1 205 ? 12.274 6.235 -16.056 1.00 95.81 205 GLY A C 1
ATOM 1594 O O . GLY A 1 205 ? 11.576 5.406 -15.482 1.00 95.81 205 GLY A O 1
ATOM 1595 N N . ASN A 1 206 ? 11.919 6.741 -17.236 1.00 97.19 206 ASN A N 1
ATOM 1596 C CA . ASN A 1 206 ? 10.644 6.404 -17.864 1.00 97.19 206 ASN A CA 1
ATOM 1597 C C . ASN A 1 206 ? 10.649 4.948 -18.318 1.00 97.19 206 ASN A C 1
ATOM 1599 O O . ASN A 1 206 ? 11.548 4.547 -19.062 1.00 97.19 206 ASN A O 1
ATOM 1603 N N . VAL A 1 207 ? 9.632 4.179 -17.929 1.00 97.44 207 VAL A N 1
ATOM 1604 C CA . VAL A 1 207 ? 9.443 2.831 -18.474 1.00 97.44 207 VAL A CA 1
ATOM 1605 C C . VAL A 1 207 ? 9.016 2.967 -19.934 1.00 97.44 207 VAL A C 1
ATOM 1607 O O . VAL A 1 207 ? 7.994 3.593 -20.228 1.00 97.44 207 VAL A O 1
ATOM 1610 N N . PHE A 1 208 ? 9.817 2.442 -20.862 1.00 96.44 208 PHE A N 1
ATOM 1611 C CA . PHE A 1 208 ? 9.646 2.713 -22.299 1.00 96.44 208 PHE A CA 1
ATOM 1612 C C . PHE A 1 208 ? 9.306 1.475 -23.137 1.00 96.44 208 PHE A C 1
ATOM 1614 O O . PHE A 1 208 ? 8.878 1.624 -24.285 1.00 96.44 208 PHE A O 1
ATOM 1621 N N . ASN A 1 209 ? 9.452 0.267 -22.588 1.00 96.75 209 ASN A N 1
ATOM 1622 C CA . ASN A 1 209 ? 9.091 -0.989 -23.247 1.00 96.75 209 ASN A CA 1
ATOM 1623 C C . ASN A 1 209 ? 8.326 -1.939 -22.300 1.00 96.75 209 ASN A C 1
ATOM 1625 O O . ASN A 1 209 ? 8.006 -1.591 -21.162 1.00 96.75 209 ASN A O 1
ATOM 1629 N N . GLY A 1 210 ? 7.955 -3.109 -22.820 1.00 95.69 210 GLY A N 1
ATOM 1630 C CA . GLY A 1 210 ? 7.151 -4.096 -22.106 1.00 95.69 210 GLY A CA 1
ATOM 1631 C C . GLY A 1 210 ? 5.679 -3.707 -21.903 1.00 95.69 210 GLY A C 1
ATOM 1632 O O . GLY A 1 210 ? 5.203 -2.711 -22.465 1.00 95.69 210 GLY A O 1
ATOM 1633 N N . PRO A 1 211 ? 4.932 -4.497 -21.111 1.00 94.44 211 PRO A N 1
ATOM 1634 C CA . PRO A 1 211 ? 3.489 -4.343 -20.906 1.00 94.44 211 PRO A CA 1
ATOM 1635 C C . PRO A 1 211 ? 3.070 -2.974 -20.352 1.00 94.44 211 PRO A C 1
ATOM 1637 O O . PRO A 1 211 ? 1.943 -2.533 -20.583 1.00 94.44 211 PRO A O 1
ATOM 1640 N N . TYR A 1 212 ? 3.974 -2.281 -19.651 1.00 94.38 212 TYR A N 1
ATOM 1641 C CA . TYR A 1 212 ? 3.669 -1.067 -18.887 1.00 94.38 212 TYR A CA 1
ATOM 1642 C C . TYR A 1 212 ? 4.277 0.226 -19.462 1.00 94.38 212 TYR A C 1
ATOM 1644 O O . TYR A 1 212 ? 4.107 1.291 -18.875 1.00 94.38 212 TYR A O 1
ATOM 1652 N N . ALA A 1 213 ? 4.898 0.187 -20.648 1.00 90.31 213 ALA A N 1
ATOM 1653 C CA . ALA A 1 213 ? 5.555 1.335 -21.301 1.00 90.31 213 ALA A CA 1
ATOM 1654 C C . ALA A 1 213 ? 4.701 2.612 -21.465 1.00 90.31 213 ALA A C 1
ATOM 1656 O O . ALA A 1 213 ? 5.213 3.710 -21.673 1.00 90.31 213 ALA A O 1
ATOM 1657 N N . ARG A 1 214 ? 3.373 2.467 -21.474 1.00 89.94 214 ARG A N 1
ATOM 1658 C CA . ARG A 1 214 ? 2.404 3.564 -21.655 1.00 89.94 214 ARG A CA 1
ATOM 1659 C C . ARG A 1 214 ? 1.379 3.606 -20.529 1.00 89.94 214 ARG A C 1
ATOM 1661 O O . ARG A 1 214 ? 0.253 4.074 -20.723 1.00 89.94 214 ARG A O 1
ATOM 1668 N N . TRP A 1 215 ? 1.748 3.054 -19.379 1.00 90.19 215 TRP A N 1
ATOM 1669 C CA . TRP A 1 215 ? 0.900 3.044 -18.204 1.00 90.19 215 TRP A CA 1
ATOM 1670 C C . TRP A 1 215 ? 0.764 4.467 -17.666 1.00 90.19 215 TRP A C 1
ATOM 1672 O O . TRP A 1 215 ? 1.736 5.079 -17.227 1.00 90.19 215 TRP A O 1
ATOM 1682 N N . ARG A 1 216 ? -0.444 5.027 -17.766 1.00 88.00 216 ARG A N 1
ATOM 1683 C CA . ARG A 1 216 ? -0.708 6.399 -17.331 1.00 88.00 216 ARG A CA 1
ATOM 1684 C C . ARG A 1 216 ? -0.868 6.444 -15.821 1.00 88.00 216 ARG A C 1
ATOM 1686 O O . ARG A 1 216 ? -1.675 5.693 -15.279 1.00 88.00 216 ARG A O 1
ATOM 1693 N N . THR A 1 217 ? -0.145 7.353 -15.182 1.00 81.44 217 THR A N 1
ATOM 1694 C CA . THR A 1 217 ? -0.255 7.572 -13.738 1.00 81.44 217 THR A CA 1
ATOM 1695 C C . THR A 1 217 ? -1.476 8.428 -13.415 1.00 81.44 217 THR A C 1
ATOM 1697 O O . THR A 1 217 ? -2.018 9.121 -14.289 1.00 81.44 217 THR A O 1
ATOM 1700 N N . LEU A 1 218 ? -1.917 8.393 -12.159 1.00 73.94 218 LEU A N 1
ATOM 1701 C CA . LEU A 1 218 ? -3.068 9.172 -11.693 1.00 73.94 218 LEU A CA 1
ATOM 1702 C C . LEU A 1 218 ? -2.858 10.685 -11.821 1.00 73.94 218 LEU A C 1
ATOM 1704 O O . LEU A 1 218 ? -3.806 11.424 -12.078 1.00 73.94 218 LEU A O 1
ATOM 1708 N N . GLU A 1 219 ? -1.612 11.141 -11.728 1.00 78.50 219 GLU A N 1
ATOM 1709 C CA . GLU A 1 219 ? -1.220 12.547 -11.858 1.00 78.50 219 GLU A CA 1
ATOM 1710 C C . GLU A 1 219 ? -1.173 13.001 -13.328 1.00 78.50 219 GLU A C 1
ATOM 1712 O O . GLU A 1 219 ? -0.842 14.147 -13.629 1.00 78.50 219 GLU A O 1
ATOM 1717 N N . GLY A 1 220 ? -1.506 12.107 -14.266 1.00 79.44 220 GLY A N 1
ATOM 1718 C CA . GLY A 1 220 ? -1.638 12.408 -15.688 1.00 79.44 220 GLY A CA 1
ATOM 1719 C C . GLY A 1 220 ? -0.361 12.220 -16.506 1.00 79.44 220 GLY A C 1
ATOM 1720 O O . GLY A 1 220 ? -0.354 12.552 -17.697 1.00 79.44 220 GLY A O 1
ATOM 1721 N N . ARG A 1 221 ? 0.710 11.659 -15.925 1.00 86.94 221 ARG A N 1
ATOM 1722 C CA . ARG A 1 221 ? 1.924 11.322 -16.680 1.00 86.94 221 ARG A CA 1
ATOM 1723 C C . ARG A 1 221 ? 1.641 10.177 -17.651 1.00 86.94 221 ARG A C 1
ATOM 1725 O O . ARG A 1 221 ? 0.828 9.293 -17.392 1.00 86.94 221 ARG A O 1
ATOM 1732 N N . SER A 1 222 ? 2.304 10.200 -18.805 1.00 90.88 222 SER A N 1
ATOM 1733 C CA . SER A 1 222 ? 2.094 9.216 -19.875 1.00 90.88 222 SER A CA 1
ATOM 1734 C C . SER A 1 222 ? 2.748 7.854 -19.632 1.00 90.88 222 SER A C 1
ATOM 1736 O O . SER A 1 222 ? 2.465 6.922 -20.381 1.00 90.88 222 SER A O 1
ATOM 1738 N N . THR A 1 223 ? 3.640 7.760 -18.648 1.00 94.81 223 THR A N 1
ATOM 1739 C CA . THR A 1 223 ? 4.375 6.546 -18.285 1.00 94.81 223 THR A CA 1
ATOM 1740 C C . THR A 1 223 ? 4.786 6.592 -16.814 1.00 94.81 223 THR A C 1
ATOM 1742 O O . THR A 1 223 ? 5.015 7.676 -16.266 1.00 94.81 223 THR A O 1
ATOM 1745 N N . ILE A 1 224 ? 4.896 5.422 -16.194 1.00 95.62 224 ILE A N 1
ATOM 1746 C CA . ILE A 1 224 ? 5.497 5.234 -14.871 1.00 95.62 224 ILE A CA 1
ATOM 1747 C C . ILE A 1 224 ? 7.019 5.439 -14.927 1.00 95.62 224 ILE A C 1
ATOM 1749 O O . ILE A 1 224 ? 7.647 5.343 -15.986 1.00 95.62 224 ILE A O 1
ATOM 1753 N N . GLN A 1 225 ? 7.614 5.756 -13.782 1.00 96.38 225 GLN A N 1
ATOM 1754 C CA . GLN A 1 225 ? 9.040 6.016 -13.637 1.00 96.38 225 GLN A CA 1
ATOM 1755 C C . GLN A 1 225 ? 9.648 5.091 -12.595 1.00 96.38 225 GLN A C 1
ATOM 1757 O O . GLN A 1 225 ? 9.055 4.862 -11.544 1.00 96.38 225 GLN A O 1
ATOM 1762 N N . ARG A 1 226 ? 10.866 4.623 -12.871 1.00 97.19 226 ARG A N 1
ATOM 1763 C CA . ARG A 1 226 ? 11.705 3.845 -11.958 1.00 97.19 226 ARG A CA 1
ATOM 1764 C C . ARG A 1 226 ? 13.143 4.340 -12.028 1.00 97.19 226 ARG A C 1
ATOM 1766 O O . ARG A 1 226 ? 13.647 4.721 -13.083 1.00 97.19 226 ARG A O 1
ATOM 1773 N N . HIS A 1 227 ? 13.827 4.313 -10.895 1.00 96.25 227 HIS A N 1
ATOM 1774 C CA . HIS A 1 227 ? 15.225 4.711 -10.760 1.00 96.25 227 HIS A CA 1
ATOM 1775 C C . HIS A 1 227 ? 15.989 3.653 -9.966 1.00 96.25 227 HIS A C 1
ATOM 1777 O O . HIS A 1 227 ? 16.494 3.930 -8.876 1.00 96.25 227 HIS A O 1
ATOM 1783 N N . LEU A 1 228 ? 16.063 2.454 -10.548 1.00 96.44 228 LEU A N 1
ATOM 1784 C CA . LEU A 1 228 ? 16.553 1.252 -9.879 1.00 96.44 228 LEU A CA 1
ATOM 1785 C C . LEU A 1 228 ? 17.927 1.462 -9.225 1.00 96.44 228 LEU A C 1
ATOM 1787 O O . LEU A 1 228 ? 18.855 1.991 -9.848 1.00 96.44 228 LEU A O 1
ATOM 1791 N N . ALA A 1 229 ? 18.044 1.009 -7.978 1.00 95.31 229 ALA A N 1
ATOM 1792 C CA . ALA A 1 229 ? 19.266 0.975 -7.177 1.00 95.31 229 ALA A CA 1
ATOM 1793 C C . ALA A 1 229 ? 19.966 2.334 -6.968 1.00 95.31 229 ALA A C 1
ATOM 1795 O O . ALA A 1 229 ? 21.164 2.378 -6.686 1.00 95.31 229 ALA A O 1
ATOM 1796 N N . ARG A 1 230 ? 19.258 3.467 -7.102 1.00 93.44 230 ARG A N 1
ATOM 1797 C CA . ARG A 1 230 ? 19.833 4.784 -6.752 1.00 93.44 230 ARG A CA 1
ATOM 1798 C C . ARG A 1 230 ? 19.833 5.057 -5.251 1.00 93.44 230 ARG A C 1
ATOM 1800 O O . ARG A 1 230 ? 20.667 5.824 -4.776 1.00 93.44 230 ARG A O 1
ATOM 1807 N N . GLN A 1 231 ? 18.862 4.496 -4.540 1.00 89.62 231 GLN A N 1
ATOM 1808 C CA . GLN A 1 231 ? 18.649 4.622 -3.097 1.00 89.62 231 GLN A CA 1
ATOM 1809 C C . GLN A 1 231 ? 18.074 3.299 -2.580 1.00 89.62 231 GLN A C 1
ATOM 1811 O O . GLN A 1 231 ? 17.740 2.439 -3.383 1.00 89.62 231 GLN A O 1
ATOM 1816 N N . GLY A 1 232 ? 17.947 3.129 -1.264 1.00 88.06 232 GLY A N 1
ATOM 1817 C CA . GLY A 1 232 ? 17.334 1.925 -0.696 1.00 88.06 232 GLY A CA 1
ATOM 1818 C C . GLY A 1 232 ? 18.122 0.636 -0.927 1.00 88.06 232 GLY A C 1
ATOM 1819 O O . GLY A 1 232 ? 19.290 0.648 -1.317 1.00 88.06 232 GLY A O 1
ATOM 1820 N N . SER A 1 233 ? 17.465 -0.484 -0.654 1.00 89.12 233 SER A N 1
ATOM 1821 C CA . SER A 1 233 ? 17.999 -1.837 -0.821 1.00 89.12 233 SER A CA 1
ATOM 1822 C C . SER A 1 233 ? 16.852 -2.817 -1.027 1.00 89.12 233 SER A C 1
ATOM 1824 O O . SER A 1 233 ? 15.738 -2.563 -0.568 1.00 89.12 233 SER A O 1
ATOM 1826 N N . LEU A 1 234 ? 17.122 -3.955 -1.664 1.00 95.25 234 LEU A N 1
ATOM 1827 C CA . LEU A 1 234 ? 16.179 -5.064 -1.611 1.00 95.25 234 LEU A CA 1
ATOM 1828 C C . LEU A 1 234 ? 16.206 -5.718 -0.219 1.00 95.25 234 LEU A C 1
ATOM 1830 O O . LEU A 1 234 ? 17.048 -5.379 0.623 1.00 95.25 234 LEU A O 1
ATOM 1834 N N . LEU A 1 235 ? 15.250 -6.612 0.040 1.00 94.38 235 LEU A N 1
ATOM 1835 C CA . LEU A 1 235 ? 15.219 -7.386 1.280 1.00 94.38 235 LEU A CA 1
ATOM 1836 C C . LEU A 1 235 ? 16.410 -8.350 1.327 1.00 94.38 235 LEU A C 1
ATOM 1838 O O . LEU A 1 235 ? 16.790 -8.913 0.306 1.00 94.38 235 LEU A O 1
ATOM 1842 N N . THR A 1 236 ? 16.981 -8.566 2.511 1.00 95.31 236 THR A N 1
ATOM 1843 C CA . THR A 1 236 ? 18.052 -9.555 2.723 1.00 95.31 236 THR A CA 1
ATOM 1844 C C . THR A 1 236 ? 17.578 -10.721 3.586 1.00 95.31 236 THR A C 1
ATOM 1846 O O . THR A 1 236 ? 16.669 -10.573 4.411 1.00 95.31 236 THR A O 1
ATOM 1849 N N . GLU A 1 237 ? 18.237 -11.877 3.475 1.00 95.19 237 GLU A N 1
ATOM 1850 C CA . GLU A 1 237 ? 17.979 -13.024 4.352 1.00 95.19 237 GLU A CA 1
ATOM 1851 C C . GLU A 1 237 ? 18.158 -12.661 5.825 1.00 95.19 237 GLU A C 1
ATOM 1853 O O . GLU A 1 237 ? 17.359 -13.075 6.660 1.00 95.19 237 GLU A O 1
ATOM 1858 N N . ASP A 1 238 ? 19.170 -11.859 6.162 1.00 95.38 238 ASP A N 1
ATOM 1859 C CA . ASP A 1 238 ? 19.425 -11.437 7.542 1.00 95.38 238 ASP A CA 1
ATOM 1860 C C . ASP A 1 238 ? 18.272 -10.598 8.112 1.00 95.38 238 ASP A C 1
ATOM 1862 O O . ASP A 1 238 ? 17.899 -10.764 9.280 1.00 95.38 238 ASP A O 1
ATOM 1866 N N . GLN A 1 239 ? 17.665 -9.730 7.295 1.00 92.56 239 GLN A N 1
ATOM 1867 C CA . GLN A 1 239 ? 16.479 -8.965 7.688 1.00 92.56 239 GLN A CA 1
ATOM 1868 C C . GLN A 1 239 ? 15.286 -9.891 7.939 1.00 92.56 239 GLN A C 1
ATOM 1870 O O . GLN A 1 239 ? 14.631 -9.761 8.977 1.00 92.56 239 GLN A O 1
ATOM 1875 N N . LEU A 1 240 ? 15.034 -10.857 7.047 1.00 93.12 240 LEU A N 1
ATOM 1876 C CA . LEU A 1 240 ? 13.936 -11.814 7.223 1.00 93.12 240 LEU A CA 1
ATOM 1877 C C . LEU A 1 240 ? 14.163 -12.737 8.424 1.00 93.12 240 LEU A C 1
ATOM 1879 O O . LEU A 1 240 ? 13.254 -12.937 9.224 1.00 93.12 240 LEU A O 1
ATOM 1883 N N . ASN A 1 241 ? 15.384 -13.234 8.619 1.00 94.38 241 ASN A N 1
ATOM 1884 C CA . ASN A 1 241 ? 15.752 -14.048 9.778 1.00 94.38 241 ASN A CA 1
ATOM 1885 C C . ASN A 1 241 ? 15.547 -13.282 11.088 1.00 94.38 241 ASN A C 1
ATOM 1887 O O . ASN A 1 241 ? 15.037 -13.841 12.059 1.00 94.38 241 ASN A O 1
ATOM 1891 N N . THR A 1 242 ? 15.902 -11.994 11.112 1.00 92.06 242 THR A N 1
ATOM 1892 C CA . THR A 1 242 ? 15.662 -11.121 12.270 1.00 92.06 242 THR A CA 1
ATOM 1893 C C . THR A 1 242 ? 14.167 -10.920 12.511 1.00 92.06 242 THR A C 1
ATOM 1895 O O . THR A 1 242 ? 13.715 -10.954 13.657 1.00 92.06 242 THR A O 1
ATOM 1898 N N . PHE A 1 243 ? 13.381 -10.739 11.447 1.00 89.38 243 PHE A N 1
ATOM 1899 C CA . PHE A 1 243 ? 11.931 -10.601 11.540 1.00 89.38 243 PHE A CA 1
ATOM 1900 C C . PHE A 1 243 ? 11.261 -11.877 12.069 1.00 89.38 243 PHE A C 1
ATOM 1902 O O . PHE A 1 243 ? 10.473 -11.806 13.011 1.00 89.38 243 PHE A O 1
ATOM 1909 N N . TYR A 1 244 ? 11.625 -13.050 11.547 1.00 92.00 244 TYR A N 1
ATOM 1910 C CA . TYR A 1 244 ? 11.036 -14.328 11.956 1.00 92.00 244 TYR A CA 1
ATOM 1911 C C . TYR A 1 244 ? 11.346 -14.737 13.397 1.00 92.00 244 TYR A C 1
ATOM 1913 O O . TYR A 1 244 ? 10.605 -15.522 13.981 1.00 92.00 244 TYR A O 1
ATOM 1921 N N . GLN A 1 245 ? 12.402 -14.188 13.998 1.00 92.00 245 GLN A N 1
ATOM 1922 C CA . GLN A 1 245 ? 12.739 -14.423 15.405 1.00 92.00 245 GLN A CA 1
ATOM 1923 C C . GLN A 1 245 ? 11.882 -13.609 16.387 1.00 92.00 245 GLN A C 1
ATOM 1925 O O . GLN A 1 245 ? 11.966 -13.826 17.598 1.00 92.00 245 GLN A O 1
ATOM 1930 N N . LYS A 1 246 ? 11.060 -12.669 15.905 1.00 87.56 246 LYS A N 1
ATOM 1931 C CA . LYS A 1 246 ? 10.171 -11.879 16.764 1.00 87.56 246 LYS A CA 1
ATOM 1932 C C . LYS A 1 246 ? 9.075 -12.778 17.339 1.00 87.56 246 LYS A C 1
ATOM 1934 O O . LYS A 1 246 ? 8.421 -13.511 16.610 1.00 87.56 246 LYS A O 1
ATOM 1939 N N . SER A 1 247 ? 8.848 -12.699 18.647 1.00 85.38 247 SER A N 1
ATOM 1940 C CA . SER A 1 247 ? 7.813 -13.479 19.346 1.00 85.38 247 SER A CA 1
ATOM 1941 C C . SER A 1 247 ? 6.597 -12.651 19.769 1.00 85.38 247 SER A C 1
ATOM 1943 O O . SER A 1 247 ? 5.573 -13.220 20.132 1.00 85.38 247 SER A O 1
ATOM 1945 N N . ASN A 1 248 ? 6.694 -11.319 19.726 1.00 78.31 248 ASN A N 1
ATOM 1946 C CA . ASN A 1 248 ? 5.625 -10.399 20.113 1.00 78.31 248 ASN A CA 1
ATOM 1947 C C . ASN A 1 248 ? 5.056 -9.690 18.872 1.00 78.31 248 ASN A C 1
ATOM 1949 O O . ASN A 1 248 ? 5.810 -9.110 18.083 1.00 78.31 248 ASN A O 1
ATOM 1953 N N . ILE A 1 249 ? 3.724 -9.692 18.748 1.00 76.62 249 ILE A N 1
ATOM 1954 C CA . ILE A 1 249 ? 2.974 -9.004 17.692 1.00 76.62 249 ILE A CA 1
ATOM 1955 C C . ILE A 1 249 ? 3.282 -7.500 17.625 1.00 76.62 249 ILE A C 1
ATOM 1957 O O . ILE A 1 249 ? 3.323 -6.940 16.536 1.00 76.62 249 ILE A O 1
ATOM 1961 N N . GLU A 1 250 ? 3.590 -6.851 18.750 1.00 74.06 250 GLU A N 1
ATOM 1962 C CA . GLU A 1 250 ? 3.968 -5.432 18.800 1.00 74.06 250 GLU A CA 1
ATOM 1963 C C . GLU A 1 250 ? 5.303 -5.154 18.108 1.00 74.06 250 GLU A C 1
ATOM 1965 O O . GLU A 1 250 ? 5.511 -4.071 17.581 1.00 74.06 250 GLU A O 1
ATOM 1970 N N . SER A 1 251 ? 6.231 -6.117 18.107 1.00 73.62 251 SER A N 1
ATOM 1971 C CA . SER A 1 251 ? 7.509 -5.983 17.389 1.00 73.62 251 SER A CA 1
ATOM 1972 C C . SER A 1 251 ? 7.355 -6.283 15.897 1.00 73.62 251 SER A C 1
ATOM 1974 O O . SER A 1 251 ? 8.144 -5.822 15.074 1.00 73.62 251 SER A O 1
ATOM 1976 N N . VAL A 1 252 ? 6.347 -7.082 15.544 1.00 76.50 252 VAL A N 1
ATOM 1977 C CA . VAL A 1 252 ? 6.005 -7.433 14.160 1.00 76.50 252 VAL A CA 1
ATOM 1978 C C . VAL A 1 252 ? 5.267 -6.285 13.480 1.00 76.50 252 VAL A C 1
ATOM 1980 O O . 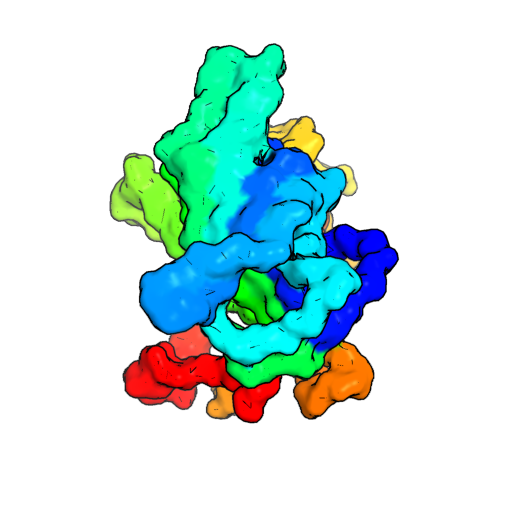VAL A 1 252 ? 5.625 -5.892 12.373 1.00 76.50 252 VAL A O 1
ATOM 1983 N N . LEU A 1 253 ? 4.286 -5.712 14.176 1.00 71.56 253 LEU A N 1
ATOM 1984 C CA . LEU A 1 253 ? 3.491 -4.555 13.767 1.00 71.56 253 LEU A CA 1
ATOM 1985 C C . LEU A 1 253 ? 3.974 -3.291 14.489 1.00 71.56 253 LEU A C 1
ATOM 1987 O O . LEU A 1 253 ? 3.180 -2.506 15.007 1.00 71.56 253 LEU A O 1
ATOM 1991 N N . ALA A 1 254 ? 5.296 -3.129 14.560 1.00 65.25 254 ALA A N 1
ATOM 1992 C CA . ALA A 1 254 ? 5.912 -2.059 15.324 1.00 65.25 254 ALA A CA 1
ATOM 1993 C C . ALA A 1 254 ? 5.672 -0.681 14.712 1.00 65.25 254 ALA A C 1
ATOM 1995 O O . ALA A 1 254 ? 5.575 -0.494 13.498 1.00 65.25 254 ALA A O 1
ATOM 1996 N N . TYR A 1 255 ? 5.690 0.313 15.590 1.00 56.94 255 TYR A N 1
ATOM 1997 C CA . TYR A 1 255 ? 5.669 1.715 15.222 1.00 56.94 255 TYR A CA 1
ATOM 1998 C C . TYR A 1 255 ? 6.999 2.084 14.551 1.00 56.94 255 TYR A C 1
ATOM 2000 O O . TYR A 1 255 ? 8.059 2.099 15.186 1.00 56.94 255 TYR A O 1
ATOM 2008 N N . THR A 1 256 ? 6.955 2.407 13.259 1.00 57.34 256 THR A N 1
ATOM 2009 C CA . THR A 1 256 ? 8.157 2.734 12.474 1.00 57.34 256 THR A CA 1
ATOM 2010 C C . THR A 1 256 ? 8.612 4.186 12.628 1.00 57.34 256 THR A C 1
ATOM 2012 O O . THR A 1 256 ? 9.797 4.473 12.451 1.00 57.34 256 THR A O 1
ATOM 2015 N N . SER A 1 257 ? 7.728 5.101 13.048 1.00 57.19 257 SER A N 1
ATOM 2016 C CA . SER A 1 257 ? 8.080 6.490 13.395 1.00 57.19 257 SER A CA 1
ATOM 2017 C C . SER A 1 257 ? 7.341 7.064 14.638 1.00 57.19 257 SER A C 1
ATOM 2019 O O . SER A 1 257 ? 6.780 8.162 14.570 1.00 57.19 257 SER A O 1
ATOM 2021 N N . PRO A 1 258 ? 7.337 6.363 15.793 1.00 51.94 258 PRO A N 1
ATOM 2022 C CA . PRO A 1 258 ? 6.808 6.858 17.060 1.00 51.94 258 PRO A CA 1
ATOM 2023 C C . PRO A 1 258 ? 7.441 8.195 17.442 1.00 51.94 258 PRO A C 1
ATOM 2025 O O . PRO A 1 258 ? 8.639 8.422 17.236 1.00 51.94 258 PRO A O 1
ATOM 2028 N N . GLU A 1 259 ? 6.634 9.072 18.031 1.00 51.12 259 GLU A N 1
ATOM 2029 C CA . GLU A 1 259 ? 7.132 10.322 18.585 1.00 51.12 259 GLU A CA 1
ATOM 2030 C C . GLU A 1 259 ? 7.928 10.121 19.868 1.00 51.12 259 GLU A C 1
ATOM 2032 O O . GLU A 1 259 ? 7.849 9.088 20.528 1.00 51.12 259 GLU A O 1
ATOM 2037 N N . ALA A 1 260 ? 8.682 11.154 20.249 1.00 49.28 260 ALA A N 1
ATOM 2038 C CA . ALA A 1 260 ? 9.495 11.146 21.462 1.00 49.28 260 ALA A CA 1
ATOM 2039 C C . ALA A 1 260 ? 8.677 10.908 22.747 1.00 49.28 260 ALA A C 1
ATOM 2041 O O . ALA A 1 260 ? 9.234 10.457 23.745 1.00 49.28 260 ALA A O 1
ATOM 2042 N N . SER A 1 261 ? 7.380 11.218 22.726 1.00 58.47 261 SER A N 1
ATOM 2043 C CA . SER A 1 261 ? 6.431 11.017 23.824 1.00 58.47 261 SER A CA 1
ATOM 2044 C C . SER A 1 261 ? 5.831 9.605 23.875 1.00 58.47 261 SER A C 1
ATOM 2046 O O . SER A 1 261 ? 5.199 9.264 24.875 1.00 58.47 261 SER A O 1
ATOM 2048 N N . CYS A 1 262 ? 6.012 8.772 22.843 1.00 51.66 262 CYS A N 1
ATOM 2049 C CA . CYS A 1 262 ? 5.425 7.435 22.799 1.00 51.66 262 CYS A CA 1
ATOM 2050 C C . CYS A 1 262 ? 6.184 6.439 23.688 1.00 51.66 262 CYS A C 1
ATOM 2052 O O . CYS A 1 262 ? 7.416 6.394 23.653 1.00 51.66 262 CYS A O 1
ATOM 2054 N N . PRO A 1 263 ? 5.471 5.563 24.424 1.00 60.88 263 PRO A N 1
ATOM 2055 C CA . PRO A 1 263 ? 6.107 4.516 25.225 1.00 60.88 263 PRO A CA 1
ATOM 2056 C C . PRO A 1 263 ? 6.749 3.419 24.357 1.00 60.88 263 PRO A C 1
ATOM 2058 O O . PRO A 1 263 ? 7.607 2.672 24.830 1.00 60.88 263 PRO A O 1
ATOM 2061 N N . PHE A 1 264 ? 6.359 3.330 23.082 1.00 63.25 264 PHE A N 1
ATOM 2062 C CA . PHE A 1 264 ? 6.857 2.343 22.131 1.00 63.25 264 PHE A CA 1
ATOM 2063 C C . PHE A 1 264 ? 8.156 2.793 21.464 1.00 63.25 264 PHE A C 1
ATOM 2065 O O . PHE A 1 264 ? 8.325 3.946 21.068 1.00 63.25 264 PHE A O 1
ATOM 2072 N N . ARG A 1 265 ? 9.087 1.851 21.311 1.00 62.44 265 ARG A N 1
ATOM 2073 C CA . ARG A 1 265 ? 10.387 2.104 20.683 1.00 62.44 265 ARG A CA 1
ATOM 2074 C C . ARG A 1 265 ? 10.314 1.879 19.178 1.00 62.44 265 ARG A C 1
ATOM 2076 O O . ARG A 1 265 ? 9.615 0.985 18.716 1.00 62.44 265 ARG A O 1
ATOM 2083 N N . ARG A 1 266 ? 11.111 2.652 18.434 1.00 63.88 266 ARG A N 1
ATOM 2084 C CA . ARG A 1 266 ? 11.371 2.391 17.012 1.00 63.88 266 ARG A CA 1
ATOM 2085 C C . ARG A 1 266 ? 12.016 1.030 16.830 1.00 63.88 266 ARG A C 1
ATOM 2087 O O . ARG A 1 266 ? 13.051 0.768 17.442 1.00 63.88 266 ARG A O 1
ATOM 2094 N N . ASP A 1 267 ? 11.447 0.231 15.939 1.00 69.62 267 ASP A N 1
ATOM 2095 C CA . ASP A 1 267 ? 12.015 -1.044 15.519 1.00 69.62 267 ASP A CA 1
ATOM 2096 C C . ASP A 1 267 ? 12.397 -0.976 14.038 1.00 69.62 267 ASP A C 1
ATOM 2098 O O . ASP A 1 267 ? 11.558 -1.063 13.144 1.00 69.62 267 ASP A O 1
ATOM 2102 N N . PHE A 1 268 ? 13.692 -0.802 13.780 1.00 72.69 268 PHE A N 1
ATOM 2103 C CA . PHE A 1 268 ? 14.241 -0.753 12.422 1.00 72.69 268 PHE A CA 1
ATOM 2104 C C . PHE A 1 268 ? 14.254 -2.121 11.724 1.00 72.69 268 PHE A C 1
ATOM 2106 O O . PHE A 1 268 ? 14.495 -2.187 10.523 1.00 72.69 268 PHE A O 1
ATOM 2113 N N . ALA A 1 269 ? 13.999 -3.205 12.461 1.00 76.50 269 ALA A N 1
ATOM 2114 C CA . ALA A 1 269 ? 13.851 -4.552 11.922 1.00 76.50 269 ALA A CA 1
ATOM 2115 C C . ALA A 1 269 ? 12.374 -4.955 11.757 1.00 76.50 269 ALA A C 1
ATOM 2117 O O . ALA A 1 269 ? 12.078 -6.122 11.497 1.00 76.50 269 ALA A O 1
ATOM 2118 N N . ALA A 1 270 ? 11.432 -4.026 11.944 1.00 76.00 270 ALA A N 1
ATOM 2119 C CA . ALA A 1 270 ? 10.036 -4.257 11.606 1.00 76.00 270 ALA A CA 1
ATOM 2120 C C . ALA A 1 270 ? 9.883 -4.448 10.093 1.00 76.00 270 ALA A C 1
ATOM 2122 O O . ALA A 1 270 ? 10.527 -3.740 9.313 1.00 76.00 270 ALA A O 1
ATOM 2123 N N . LEU A 1 271 ? 8.995 -5.359 9.679 1.00 78.31 271 LEU A N 1
ATOM 2124 C CA . LEU A 1 271 ? 8.732 -5.640 8.261 1.00 78.31 271 LEU A CA 1
ATOM 2125 C C . LEU A 1 271 ? 8.325 -4.372 7.496 1.00 78.31 271 LEU A C 1
ATOM 2127 O O . LEU A 1 271 ? 8.778 -4.124 6.380 1.00 78.31 271 LEU A O 1
ATOM 2131 N N . GLU A 1 272 ? 7.545 -3.519 8.158 1.00 72.00 272 GLU A N 1
ATOM 2132 C CA . GLU A 1 272 ? 7.141 -2.209 7.658 1.00 72.00 272 GLU A CA 1
ATOM 2133 C C . GLU A 1 272 ? 8.337 -1.302 7.329 1.00 72.00 272 GLU A C 1
ATOM 2135 O O . GLU A 1 272 ? 8.327 -0.575 6.343 1.00 72.00 272 GLU A O 1
ATOM 2140 N N . TYR A 1 273 ? 9.403 -1.360 8.126 1.00 70.12 273 TYR A N 1
ATOM 2141 C CA . TYR A 1 273 ? 10.585 -0.540 7.891 1.00 70.12 273 TYR A CA 1
ATOM 2142 C C . TYR A 1 273 ? 11.452 -1.116 6.767 1.00 70.12 273 TYR A C 1
ATOM 2144 O O . TYR A 1 273 ? 11.872 -0.393 5.863 1.00 70.12 273 TYR A O 1
ATOM 2152 N N . VAL A 1 274 ? 11.713 -2.426 6.807 1.00 78.25 274 VAL A N 1
ATOM 2153 C CA . VAL A 1 274 ? 12.651 -3.067 5.872 1.00 78.25 274 VAL A CA 1
ATOM 2154 C C . VAL A 1 274 ? 12.095 -3.157 4.452 1.00 78.25 274 VAL A C 1
ATOM 2156 O O . VAL A 1 274 ? 12.847 -2.915 3.509 1.00 78.25 274 VAL A O 1
ATOM 2159 N N . HIS A 1 275 ? 10.789 -3.400 4.266 1.00 80.94 275 HIS A N 1
ATOM 2160 C CA . HIS A 1 275 ? 10.200 -3.388 2.920 1.00 80.94 275 HIS A CA 1
ATOM 2161 C C . HIS A 1 275 ? 10.213 -1.976 2.313 1.00 80.94 275 HIS A C 1
ATOM 2163 O O . HIS A 1 275 ? 10.288 -1.835 1.091 1.00 80.94 275 HIS A O 1
ATOM 2169 N N . GLY A 1 276 ? 10.201 -0.932 3.154 1.00 76.88 276 GLY A N 1
ATOM 2170 C CA . GLY A 1 276 ? 10.384 0.448 2.721 1.00 76.88 276 GLY A CA 1
ATOM 2171 C C . GLY A 1 276 ? 11.657 0.600 1.890 1.00 76.88 276 GLY A C 1
ATOM 2172 O O . GLY A 1 276 ? 11.634 1.265 0.860 1.00 76.88 276 GLY A O 1
ATOM 2173 N N . GLY A 1 277 ? 12.736 -0.110 2.241 1.00 80.12 277 GLY A N 1
ATOM 2174 C CA . GLY A 1 277 ? 13.968 -0.162 1.449 1.00 80.12 277 GLY A CA 1
ATOM 2175 C C . GLY A 1 277 ? 13.739 -0.518 -0.024 1.00 80.12 277 GLY A C 1
ATOM 2176 O O . GLY A 1 277 ? 14.357 0.103 -0.891 1.00 80.12 277 GLY A O 1
ATOM 2177 N N . VAL A 1 278 ? 12.805 -1.431 -0.314 1.00 88.25 278 VAL A N 1
ATOM 2178 C CA . VAL A 1 278 ? 12.473 -1.873 -1.678 1.00 88.25 278 VAL A CA 1
ATOM 2179 C C . VAL A 1 278 ? 11.773 -0.765 -2.464 1.00 88.25 278 VAL A C 1
ATOM 2181 O O . VAL A 1 278 ? 12.076 -0.558 -3.639 1.00 88.25 278 VAL A O 1
ATOM 2184 N N . HIS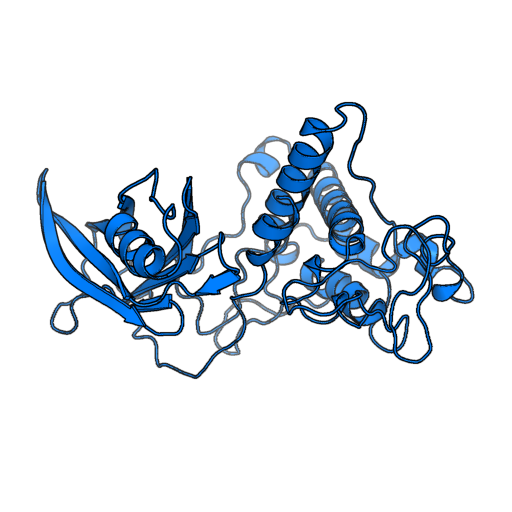 A 1 279 ? 10.898 0.009 -1.813 1.00 86.50 279 HIS A N 1
ATOM 2185 C CA . HIS A 1 279 ? 10.291 1.205 -2.407 1.00 86.50 279 HIS A CA 1
ATOM 2186 C C . HIS A 1 279 ? 11.357 2.213 -2.854 1.00 86.50 279 HIS A C 1
ATOM 2188 O O . HIS A 1 279 ? 11.348 2.672 -4.000 1.00 86.50 279 HIS A O 1
ATOM 2194 N N . PHE A 1 280 ? 12.332 2.497 -1.982 1.00 82.19 280 PHE A N 1
ATOM 2195 C CA . PHE A 1 280 ? 13.472 3.358 -2.317 1.00 82.19 280 PHE A CA 1
ATOM 2196 C C . PHE A 1 280 ? 14.354 2.759 -3.421 1.00 82.19 280 PHE A C 1
ATOM 2198 O O . PHE A 1 280 ? 14.850 3.509 -4.264 1.00 82.19 280 PHE A O 1
ATOM 2205 N N . TRP A 1 281 ? 14.525 1.432 -3.432 1.00 94.88 281 TRP A N 1
ATOM 2206 C CA . TRP A 1 281 ? 15.328 0.722 -4.427 1.00 94.88 281 TRP A CA 1
ATOM 2207 C C . TRP A 1 281 ? 14.740 0.799 -5.827 1.00 94.88 281 TRP A C 1
ATOM 2209 O O . TRP A 1 281 ? 15.474 1.103 -6.767 1.00 94.88 281 TRP A O 1
ATOM 2219 N N . VAL A 1 282 ? 13.431 0.582 -5.982 1.00 96.19 282 VAL A N 1
ATOM 2220 C CA . VAL A 1 282 ? 12.771 0.739 -7.287 1.00 96.19 282 VAL A CA 1
ATOM 2221 C C . VAL A 1 282 ? 12.750 2.216 -7.693 1.00 96.19 282 VAL A C 1
ATOM 2223 O O . VAL A 1 282 ? 13.043 2.557 -8.842 1.00 96.19 282 VAL A O 1
ATOM 2226 N N . GLY A 1 283 ? 12.470 3.111 -6.742 1.00 88.62 283 GLY A N 1
ATOM 2227 C CA . GLY A 1 283 ? 12.467 4.553 -6.961 1.00 88.62 283 GLY A CA 1
ATOM 2228 C C . GLY A 1 283 ? 11.366 5.021 -7.922 1.00 88.62 283 GLY A C 1
ATOM 2229 O O . GLY A 1 283 ? 10.452 4.277 -8.268 1.00 88.62 283 GLY A O 1
ATOM 2230 N N . GLY A 1 284 ? 11.450 6.277 -8.370 1.00 92.06 284 GLY A N 1
ATOM 2231 C CA . GLY A 1 284 ? 10.432 6.867 -9.249 1.00 92.06 284 GLY A CA 1
ATOM 2232 C C . GLY A 1 284 ? 9.052 6.876 -8.586 1.00 92.06 284 GLY A C 1
ATOM 2233 O O . GLY A 1 284 ? 8.929 7.373 -7.470 1.00 92.06 284 GLY A O 1
ATOM 2234 N N . ASP A 1 285 ? 8.035 6.308 -9.238 1.00 87.75 285 ASP A N 1
ATOM 2235 C CA . ASP A 1 285 ? 6.689 6.192 -8.660 1.00 87.75 285 ASP A CA 1
ATOM 2236 C C . ASP A 1 285 ? 6.674 5.370 -7.372 1.00 87.75 285 ASP A C 1
ATOM 2238 O O . ASP A 1 285 ? 5.994 5.752 -6.425 1.00 87.75 285 ASP A O 1
ATOM 2242 N N . MET A 1 286 ? 7.463 4.291 -7.308 1.00 86.12 286 MET A N 1
ATOM 2243 C CA . MET A 1 286 ? 7.562 3.420 -6.132 1.00 86.12 286 MET A CA 1
ATOM 2244 C C . MET A 1 286 ? 8.188 4.099 -4.911 1.00 86.12 286 MET A C 1
ATOM 2246 O O . MET A 1 286 ? 8.017 3.586 -3.808 1.00 86.12 286 MET A O 1
ATOM 2250 N N . LEU A 1 287 ? 8.870 5.238 -5.081 1.00 78.88 287 LEU A N 1
ATOM 2251 C CA . LEU A 1 287 ? 9.556 5.949 -3.999 1.00 78.88 287 LEU A CA 1
ATOM 2252 C C . LEU A 1 287 ? 8.586 6.568 -2.987 1.00 78.88 287 LEU A C 1
ATOM 2254 O O . LEU A 1 287 ? 8.841 6.542 -1.786 1.00 78.88 287 LEU A O 1
ATOM 2258 N N . ASP A 1 288 ? 7.511 7.178 -3.481 1.00 70.06 288 ASP A N 1
ATOM 2259 C CA . ASP A 1 288 ? 6.542 7.881 -2.649 1.00 70.06 288 ASP A CA 1
ATOM 2260 C C . ASP A 1 288 ? 5.358 6.952 -2.369 1.00 70.06 288 ASP A C 1
ATOM 2262 O O . ASP A 1 288 ? 4.745 6.399 -3.282 1.00 70.06 288 ASP A O 1
ATOM 2266 N N . GLN A 1 289 ? 4.997 6.806 -1.094 1.00 60.75 289 GLN A N 1
ATOM 2267 C CA . GLN A 1 289 ? 3.794 6.090 -0.652 1.00 60.75 289 GLN A CA 1
ATOM 2268 C C . GLN A 1 289 ? 2.550 6.574 -1.414 1.00 60.75 289 GLN A C 1
ATOM 2270 O O . GLN A 1 289 ? 1.653 5.792 -1.725 1.00 60.75 289 GLN A O 1
ATOM 2275 N N . SER A 1 290 ? 2.557 7.859 -1.775 1.00 58.88 290 SER A N 1
ATOM 2276 C CA . SER A 1 290 ? 1.519 8.582 -2.489 1.00 58.88 290 SER A CA 1
ATOM 2277 C C . SER A 1 290 ? 1.440 8.270 -3.998 1.00 58.88 290 SER A C 1
ATOM 2279 O O . SER A 1 290 ? 0.432 8.526 -4.644 1.00 58.88 290 SER A O 1
ATOM 2281 N N . THR A 1 291 ? 2.460 7.658 -4.588 1.00 73.50 291 THR A N 1
ATOM 2282 C CA . THR A 1 291 ? 2.450 7.319 -6.023 1.00 73.50 291 THR A CA 1
ATOM 2283 C C . THR A 1 291 ? 2.789 5.866 -6.297 1.00 73.50 291 THR A C 1
ATOM 2285 O O . THR A 1 291 ? 2.608 5.408 -7.419 1.00 73.50 291 THR A O 1
ATOM 2288 N N . SER A 1 292 ? 3.243 5.126 -5.287 1.00 74.12 292 SER A N 1
ATOM 2289 C CA . SER A 1 292 ? 3.811 3.786 -5.441 1.00 74.12 292 SER A CA 1
ATOM 2290 C C . SER A 1 292 ? 2.887 2.805 -6.142 1.00 74.12 292 SER A C 1
ATOM 2292 O O . SER A 1 292 ? 3.322 2.074 -7.027 1.00 74.12 292 SER A O 1
ATOM 2294 N N . ALA A 1 293 ? 1.593 2.871 -5.848 1.00 79.88 293 ALA A N 1
ATOM 2295 C CA . ALA A 1 293 ? 0.615 1.992 -6.461 1.00 79.88 293 ALA A CA 1
ATOM 2296 C C . ALA A 1 293 ? 0.389 2.271 -7.966 1.00 79.88 293 ALA A C 1
ATOM 2298 O O . ALA A 1 293 ? -0.128 1.404 -8.668 1.00 79.88 293 ALA A O 1
ATOM 2299 N N . ASN A 1 294 ? 0.818 3.425 -8.511 1.00 82.19 294 ASN A N 1
ATOM 2300 C CA . ASN A 1 294 ? 0.803 3.656 -9.964 1.00 82.19 294 ASN A CA 1
ATOM 2301 C C . ASN A 1 294 ? 1.586 2.572 -10.720 1.00 82.19 294 ASN A C 1
ATOM 2303 O O . ASN A 1 294 ? 1.236 2.268 -11.861 1.00 82.19 294 ASN A O 1
ATOM 2307 N N . ASP A 1 295 ? 2.631 2.012 -10.108 1.00 91.56 295 ASP A N 1
ATOM 2308 C CA . ASP A 1 295 ? 3.454 0.961 -10.690 1.00 91.56 295 ASP A CA 1
ATOM 2309 C C . ASP A 1 295 ? 2.901 -0.434 -10.337 1.00 91.56 295 ASP A C 1
ATOM 2311 O O . ASP A 1 295 ? 2.836 -0.783 -9.158 1.00 91.56 295 ASP A O 1
ATOM 2315 N N . PRO A 1 296 ? 2.545 -1.282 -11.321 1.00 90.19 296 PRO A N 1
ATOM 2316 C CA . PRO A 1 296 ? 2.028 -2.625 -11.055 1.00 90.19 296 PRO A CA 1
ATOM 2317 C C . PRO A 1 296 ? 2.943 -3.524 -10.212 1.00 90.19 296 PRO A C 1
ATOM 2319 O O . PRO A 1 296 ? 2.436 -4.442 -9.564 1.00 90.19 296 PRO A O 1
ATOM 2322 N N . ILE A 1 297 ? 4.260 -3.264 -10.165 1.00 92.06 297 ILE A N 1
ATOM 2323 C CA . ILE A 1 297 ? 5.180 -4.014 -9.289 1.00 92.06 297 ILE A CA 1
ATOM 2324 C C . ILE A 1 297 ? 4.842 -3.837 -7.799 1.00 92.06 297 ILE A C 1
ATOM 2326 O O . ILE A 1 297 ? 5.144 -4.724 -7.004 1.00 92.06 297 ILE A O 1
ATOM 2330 N N . PHE A 1 298 ? 4.156 -2.750 -7.421 1.00 89.00 298 PHE A N 1
ATOM 2331 C CA . PHE A 1 298 ? 3.673 -2.498 -6.062 1.00 89.00 298 PHE A CA 1
ATOM 2332 C C . PHE A 1 298 ? 2.916 -3.703 -5.500 1.00 89.00 298 PHE A C 1
ATOM 2334 O O . PHE A 1 298 ? 3.255 -4.218 -4.439 1.00 89.00 298 PHE A O 1
ATOM 2341 N N . TYR A 1 299 ? 1.922 -4.201 -6.236 1.00 82.88 299 TYR A N 1
ATOM 2342 C CA . TYR A 1 299 ? 1.068 -5.297 -5.774 1.00 82.88 299 TYR A CA 1
ATOM 2343 C C . TYR A 1 299 ? 1.837 -6.609 -5.623 1.00 82.88 299 TYR A C 1
ATOM 2345 O O . TYR A 1 299 ? 1.563 -7.394 -4.719 1.00 82.88 299 TYR A O 1
ATOM 2353 N N . ILE A 1 300 ? 2.828 -6.826 -6.483 1.00 88.75 300 ILE A N 1
ATOM 2354 C CA . ILE A 1 300 ? 3.658 -8.031 -6.489 1.00 88.75 300 ILE A CA 1
ATOM 2355 C C . ILE A 1 300 ? 4.667 -8.004 -5.332 1.00 88.75 300 ILE A C 1
ATOM 2357 O O . ILE A 1 300 ? 4.867 -9.014 -4.658 1.00 88.75 300 ILE A O 1
ATOM 2361 N N . GLN A 1 301 ? 5.245 -6.836 -5.041 1.00 89.00 301 GLN A N 1
ATOM 2362 C CA . GLN A 1 301 ? 6.081 -6.623 -3.859 1.00 89.00 301 GLN A CA 1
ATOM 2363 C C . GLN A 1 301 ? 5.270 -6.799 -2.568 1.00 89.00 301 GLN A C 1
ATOM 2365 O O . GLN A 1 301 ? 5.706 -7.491 -1.651 1.00 89.00 301 GLN A O 1
ATOM 2370 N N . HIS A 1 302 ? 4.072 -6.217 -2.491 1.00 83.44 302 HIS A N 1
ATOM 2371 C CA . HIS A 1 302 ? 3.220 -6.324 -1.300 1.00 83.44 302 HIS A CA 1
ATOM 2372 C C . HIS A 1 302 ? 2.628 -7.721 -1.100 1.00 83.44 302 HIS A C 1
ATOM 2374 O O . HIS A 1 302 ? 2.409 -8.121 0.039 1.00 83.44 302 HIS A O 1
ATOM 2380 N N . SER A 1 303 ? 2.482 -8.513 -2.166 1.00 85.00 303 SER A N 1
ATOM 2381 C CA . SER A 1 303 ? 2.168 -9.947 -2.048 1.00 85.00 303 SER A CA 1
ATOM 2382 C C . SER A 1 303 ? 3.300 -10.731 -1.379 1.00 85.00 303 SER A C 1
ATOM 2384 O O . SER A 1 303 ? 3.051 -11.689 -0.653 1.00 85.00 303 SER A O 1
ATOM 2386 N N . PHE A 1 304 ? 4.557 -10.317 -1.574 1.00 90.06 304 PHE A N 1
ATOM 2387 C CA . PHE A 1 304 ? 5.686 -10.932 -0.877 1.00 90.06 304 PHE A CA 1
ATOM 2388 C C . PHE A 1 304 ? 5.743 -10.522 0.598 1.00 90.06 304 PHE A C 1
ATOM 2390 O O . PHE A 1 304 ? 6.005 -11.355 1.462 1.00 90.06 304 PHE A O 1
ATOM 2397 N N . VAL A 1 305 ? 5.435 -9.258 0.902 1.00 84.88 305 VAL A N 1
ATOM 2398 C CA . VAL A 1 305 ? 5.305 -8.771 2.286 1.00 84.88 305 VAL A CA 1
ATOM 2399 C C . VAL A 1 305 ? 4.203 -9.530 3.035 1.00 84.88 305 VAL A C 1
ATOM 2401 O O . VAL A 1 305 ? 4.426 -9.949 4.171 1.00 84.88 305 VAL A O 1
ATOM 2404 N N . ASP A 1 306 ? 3.055 -9.770 2.393 1.00 79.94 306 ASP A N 1
ATOM 2405 C CA . ASP A 1 306 ? 1.982 -10.609 2.942 1.00 79.94 306 ASP A CA 1
ATOM 2406 C C . ASP A 1 306 ? 2.457 -12.045 3.200 1.00 79.94 306 ASP A C 1
ATOM 2408 O O . ASP A 1 306 ? 2.308 -12.559 4.308 1.00 79.94 306 ASP A O 1
ATOM 2412 N N . LEU A 1 307 ? 3.133 -12.665 2.227 1.00 85.81 307 LEU A N 1
ATOM 2413 C CA . LEU A 1 307 ? 3.695 -14.005 2.401 1.00 85.81 307 LEU A CA 1
ATOM 2414 C C . LEU A 1 307 ? 4.638 -14.084 3.612 1.00 85.81 307 LEU A C 1
ATOM 2416 O O . LEU A 1 307 ? 4.546 -15.031 4.393 1.00 85.81 307 LEU A O 1
ATOM 2420 N N . ILE A 1 308 ? 5.526 -13.102 3.792 1.00 87.38 308 ILE A N 1
ATOM 2421 C CA . ILE A 1 308 ? 6.441 -13.035 4.942 1.00 87.38 308 ILE A CA 1
ATOM 2422 C C . ILE A 1 308 ? 5.649 -12.931 6.253 1.00 87.38 308 ILE A C 1
ATOM 2424 O O . ILE A 1 308 ? 5.930 -13.643 7.221 1.00 87.38 308 ILE A O 1
ATOM 2428 N N . TRP A 1 309 ? 4.631 -12.073 6.300 1.00 84.81 309 TRP A N 1
ATOM 2429 C CA . TRP A 1 309 ? 3.780 -11.945 7.480 1.00 84.81 309 TRP A CA 1
ATOM 2430 C C . TRP A 1 309 ? 3.037 -13.247 7.798 1.00 84.81 309 TRP A C 1
ATOM 2432 O O . TRP A 1 309 ? 3.049 -13.698 8.946 1.00 84.81 309 TRP A O 1
ATOM 2442 N N . GLU A 1 310 ? 2.453 -13.900 6.795 1.00 84.38 310 GLU A N 1
ATOM 2443 C CA . GLU A 1 310 ? 1.743 -15.162 6.978 1.00 84.38 310 GLU A CA 1
ATOM 2444 C C . GLU A 1 310 ? 2.676 -16.293 7.421 1.00 84.38 310 GLU A C 1
ATOM 2446 O O . GLU A 1 310 ? 2.334 -17.060 8.323 1.00 84.38 310 GLU A O 1
ATOM 2451 N N . GLN A 1 311 ? 3.888 -16.372 6.864 1.00 89.75 311 GLN A N 1
ATOM 2452 C CA . GLN A 1 311 ? 4.903 -17.328 7.313 1.00 89.75 311 GLN A CA 1
ATOM 2453 C C . GLN A 1 311 ? 5.246 -17.128 8.791 1.00 89.75 311 GLN A C 1
ATOM 2455 O O . GLN A 1 311 ? 5.322 -18.102 9.544 1.00 89.75 311 GLN A O 1
ATOM 2460 N N . TRP A 1 312 ? 5.389 -15.877 9.238 1.00 90.31 312 TRP A N 1
ATOM 2461 C CA . TRP A 1 312 ? 5.559 -15.591 10.659 1.00 90.31 312 TRP A CA 1
ATOM 2462 C C . TRP A 1 312 ? 4.348 -16.057 11.479 1.00 90.31 312 TRP A C 1
ATOM 2464 O O . TRP A 1 312 ? 4.528 -16.787 12.453 1.00 90.31 312 TRP A O 1
ATOM 2474 N N . ARG A 1 313 ? 3.113 -15.731 11.066 1.00 85.31 313 ARG A N 1
ATOM 2475 C CA . ARG A 1 313 ? 1.889 -16.147 11.780 1.00 85.31 313 ARG A CA 1
ATOM 2476 C C . ARG A 1 313 ? 1.755 -17.665 11.896 1.00 85.31 313 ARG A C 1
ATOM 2478 O O . ARG A 1 313 ? 1.277 -18.171 12.910 1.00 85.31 313 ARG A O 1
ATOM 2485 N N . GLN A 1 314 ? 2.149 -18.412 10.869 1.00 89.31 314 GLN A N 1
ATOM 2486 C CA . GLN A 1 314 ? 2.104 -19.876 10.893 1.00 89.31 314 GLN A CA 1
ATOM 2487 C C . GLN A 1 314 ? 3.157 -20.476 11.834 1.00 89.31 314 GLN A C 1
ATOM 2489 O O . GLN A 1 314 ? 2.886 -21.492 12.473 1.00 89.31 314 GLN A O 1
ATOM 2494 N N . ASN A 1 315 ? 4.324 -19.837 11.951 1.00 89.81 315 ASN A N 1
ATOM 2495 C CA . ASN A 1 315 ? 5.438 -20.321 12.770 1.00 89.81 315 ASN A CA 1
ATOM 2496 C C . ASN A 1 315 ? 5.368 -19.875 14.239 1.00 89.81 315 ASN A C 1
ATOM 2498 O O . ASN A 1 315 ? 5.800 -20.615 15.122 1.00 89.81 315 ASN A O 1
ATOM 2502 N N . ALA A 1 316 ? 4.855 -18.672 14.502 1.00 87.56 316 ALA A N 1
ATOM 2503 C CA . ALA A 1 316 ? 4.927 -18.018 15.808 1.00 87.56 316 ALA A CA 1
ATOM 2504 C C . ALA A 1 316 ? 3.588 -17.968 16.556 1.00 87.56 316 ALA A C 1
ATOM 2506 O O . ALA A 1 316 ? 3.588 -17.759 17.766 1.00 87.56 316 ALA A O 1
ATOM 2507 N N . GLN A 1 317 ? 2.459 -18.159 15.866 1.00 85.00 317 GLN A N 1
ATOM 2508 C CA . GLN A 1 317 ? 1.130 -18.095 16.471 1.00 85.00 317 GLN A CA 1
ATOM 2509 C C . GLN A 1 317 ? 0.388 -19.423 16.315 1.00 85.00 317 GLN A C 1
ATOM 2511 O O . GLN A 1 317 ? 0.393 -20.062 15.261 1.00 85.00 317 GLN A O 1
ATOM 2516 N N . SER A 1 318 ? -0.325 -19.827 17.360 1.00 89.50 318 SER A N 1
ATOM 2517 C CA . SER A 1 318 ? -1.373 -20.836 17.259 1.00 89.50 318 SER A CA 1
ATOM 2518 C C . SER A 1 318 ? -2.541 -20.320 16.413 1.00 89.50 318 SER A C 1
ATOM 2520 O O . SER A 1 318 ? -2.708 -19.122 16.180 1.00 89.50 318 SER A O 1
ATOM 2522 N N . ARG A 1 319 ? -3.420 -21.231 15.983 1.00 83.44 319 ARG A N 1
ATOM 2523 C CA . ARG A 1 319 ? -4.635 -20.847 15.255 1.00 83.44 319 ARG A CA 1
ATOM 2524 C C . ARG A 1 319 ? -5.492 -19.841 16.033 1.00 83.44 319 ARG A C 1
ATOM 2526 O O . ARG A 1 319 ? -6.015 -18.916 15.427 1.00 83.44 319 ARG A O 1
ATOM 2533 N N . TRP A 1 320 ? -5.629 -20.024 17.347 1.00 85.62 320 TRP A N 1
ATOM 2534 C CA . TRP A 1 320 ? -6.419 -19.117 18.181 1.00 85.62 320 TRP A CA 1
ATOM 2535 C C . TRP A 1 320 ? -5.787 -17.723 18.243 1.00 85.62 320 TRP A C 1
ATOM 2537 O O . TRP A 1 320 ? -6.488 -16.727 18.090 1.00 85.62 320 TRP A O 1
ATOM 2547 N N . GLU A 1 321 ? -4.463 -17.645 18.392 1.00 82.25 321 GLU A N 1
ATOM 2548 C CA . GLU A 1 321 ? -3.742 -16.369 18.413 1.00 82.25 321 GLU A CA 1
ATOM 2549 C C . GLU A 1 321 ? -3.855 -15.633 17.076 1.00 82.25 321 GLU A C 1
ATOM 2551 O O . GLU A 1 321 ? -4.099 -14.436 17.082 1.00 82.25 321 GLU A O 1
ATOM 2556 N N . ARG A 1 322 ? -3.801 -16.321 15.929 1.00 77.06 322 ARG A N 1
ATOM 2557 C CA . ARG A 1 322 ? -3.992 -15.673 14.615 1.00 77.06 322 ARG A CA 1
ATOM 2558 C C . ARG A 1 322 ? -5.350 -14.988 14.449 1.00 77.06 322 ARG A C 1
ATOM 2560 O O . ARG A 1 322 ? -5.455 -14.036 13.683 1.00 77.06 322 ARG A O 1
ATOM 2567 N N . GLU A 1 323 ? -6.380 -15.487 15.127 1.00 76.06 323 GLU A N 1
ATOM 2568 C CA . GLU A 1 323 ? -7.740 -14.940 15.061 1.00 76.06 323 GLU A CA 1
ATOM 2569 C C . GLU A 1 323 ? -7.976 -13.816 16.093 1.00 76.06 323 GLU A C 1
ATOM 2571 O O . GLU A 1 323 ? -8.881 -13.006 15.893 1.00 76.06 323 GLU A O 1
ATOM 2576 N N . ASN A 1 324 ? -7.176 -13.740 17.169 1.00 71.81 324 ASN A N 1
ATOM 2577 C CA . ASN A 1 324 ? -7.464 -12.892 18.341 1.00 71.81 324 ASN A CA 1
ATOM 2578 C C . ASN A 1 324 ? -6.322 -11.956 18.777 1.00 71.81 324 ASN A C 1
ATOM 2580 O O . ASN A 1 324 ? -6.566 -11.017 19.530 1.00 71.81 324 ASN A O 1
ATOM 2584 N N . MET A 1 325 ? -5.084 -12.203 18.354 1.00 68.50 325 MET A N 1
ATOM 2585 C CA . MET A 1 325 ? -3.917 -11.417 18.744 1.00 68.50 325 MET A CA 1
ATOM 2586 C C . MET A 1 325 ? -3.704 -10.278 17.751 1.00 68.50 325 MET A C 1
ATOM 2588 O O . MET A 1 325 ? -3.222 -10.480 16.637 1.00 68.50 325 MET A O 1
ATOM 2592 N N . TYR A 1 326 ? -4.017 -9.071 18.204 1.00 63.19 326 TYR A N 1
ATOM 2593 C CA . TYR A 1 326 ? -3.742 -7.819 17.512 1.00 63.19 326 TYR A CA 1
ATOM 2594 C C . TYR A 1 326 ? -2.986 -6.891 18.471 1.00 63.19 326 TYR A C 1
ATOM 2596 O O . TYR A 1 326 ? -3.120 -7.056 19.685 1.00 63.19 326 TYR A O 1
ATOM 2604 N N . PRO A 1 327 ? -2.172 -5.948 17.967 1.00 54.66 327 PRO A N 1
ATOM 2605 C CA . PRO A 1 327 ? -1.567 -4.929 18.815 1.00 54.66 327 PRO A CA 1
ATOM 2606 C C . PRO A 1 327 ? -2.667 -4.175 19.558 1.00 54.66 327 PRO A C 1
ATOM 2608 O O . PRO A 1 327 ? -3.683 -3.830 18.953 1.00 54.66 327 PRO A O 1
ATOM 2611 N N . GLU A 1 328 ? -2.470 -3.926 20.850 1.00 52.94 328 GLU A N 1
ATOM 2612 C CA . GLU A 1 328 ? -3.434 -3.156 21.630 1.00 52.94 328 GLU A CA 1
ATOM 2613 C C . GLU A 1 328 ? -3.563 -1.735 21.070 1.00 52.94 328 GLU A C 1
ATOM 2615 O O . GLU A 1 328 ? -2.602 -1.116 20.584 1.00 52.94 328 GLU A O 1
ATOM 2620 N N . ASP A 1 329 ? -4.783 -1.206 21.117 1.00 46.59 329 ASP A N 1
ATOM 2621 C CA . ASP A 1 329 ? -4.994 0.191 20.795 1.00 46.59 329 ASP A CA 1
ATOM 2622 C C . ASP A 1 329 ? -4.361 1.080 21.866 1.00 46.59 329 ASP A C 1
ATOM 2624 O O . ASP A 1 329 ? -4.352 0.760 23.053 1.00 46.59 329 ASP A O 1
ATOM 2628 N N . ILE A 1 330 ? -3.780 2.203 21.440 1.00 42.06 330 ILE A N 1
ATOM 2629 C CA . ILE A 1 330 ? -3.158 3.141 22.373 1.00 42.06 330 ILE A CA 1
ATOM 2630 C C . ILE A 1 330 ? -4.298 3.734 23.206 1.00 42.06 330 ILE A C 1
ATOM 2632 O O . ILE A 1 330 ? -5.122 4.464 22.659 1.00 42.06 330 ILE A O 1
ATOM 2636 N N . GLY A 1 331 ? -4.338 3.404 24.500 1.00 45.22 331 GLY A N 1
ATOM 2637 C CA . GLY A 1 331 ? -5.375 3.852 25.438 1.00 45.22 331 GLY A CA 1
ATOM 2638 C C . GLY A 1 331 ? -6.263 2.750 26.032 1.00 45.22 331 GLY A C 1
ATOM 2639 O O . GLY A 1 331 ? -7.268 3.091 26.651 1.00 45.22 331 GLY A O 1
ATOM 2640 N N . ALA A 1 332 ? -5.928 1.467 25.839 1.00 31.66 332 ALA A N 1
ATOM 2641 C CA . ALA A 1 332 ? -6.569 0.342 26.534 1.00 31.66 332 ALA A CA 1
ATOM 2642 C C . ALA A 1 332 ? -6.154 0.220 28.013 1.00 31.66 332 ALA A C 1
ATOM 2644 O O . ALA A 1 332 ? -4.978 0.521 28.335 1.00 31.66 332 ALA A O 1
#

pLDDT: mean 75.85, std 20.39, range [23.16, 97.44]

Foldseek 3Di:
DVQLQLLPQALPPDDDDDDDDFQFEKEWEAESRQNATQWFWKKWKFFDDPHDTHTADIDTAHRRNMDTHHDPVDTRDWGKMKMKTQPQVSQVVVCVVPPPRGAPPRIDIDIDTDDDSRWYKYWYWHDYSDDIDIDIDIRCPAADDPPQVLVVLVVVLVVVQVVVCVVPVVDGQAADPLQVLLPDPHSCPDPCDPQCHQAHADPQFFRCHHPFNQQAFSVGDRGFGWDAQPFFGTDHPVLLVVQLPDQAQCLQSDRCTGDPPDPGDHRCSHLSNNLLSVLGRRDGLSNHSNRNSSRVNSSNHSVVSNVSVVVSCVVNHDPVCVVPPDPDDPPD

Secondary structure (DSSP, 8-state):
-GGGGGGGGTTTS--------TT-EEEEEEETTTTEE-TT-EEEEEEEETTEEEEEEEEE--TTSEEE-S-TTSPP-SEEEEEEEEHHHHHHHHHTTSTT---SSS-EEEEEEE--TTS-EEEEEEEETTEEEEEEEESTTSSB--S-HHHHHHHHHHHHHHHHHTT-TT-------HHHHHTSSSGGGSGGGSTTTT--B-TT-BB-SSTTTT---TTS-SS-B--TTSSS----HHHHHHHHT--SHHHHT--SB--TT-SSPP-TTSHHHHHHHHHHHH-GGGGSTTTGGGSTHHHHHHHHHHHHHHHHHHHH--HHHHHH--PPPTT-

Radius of gyration: 21.81 Å; chains: 1; bounding box: 59×46×50 Å

InterPro domains:
  IPR002227 Tyrosinase copper-binding domain [PF00264] (160-314)
  IPR002227 Tyrosinase copper-binding domain [PR00092] (173-178)
  IPR002227 Tyrosinase copper-binding domain [PR00092] (274-285)
  IPR002227 Tyrosinase copper-binding domain [PR00092] (294-312)
  IPR002227 Tyrosinase copper-binding domain [PS00498] (295-306)
  IPR008922 Di-copper centre-containing domain superfamily [G3DSA:1.10.1280.10] (158-331)
  IPR008922 Di-copper centre-containing domain superfamily [SSF48056] (160-324)
  IPR023416 Transthyretin/hydroxyisourate hydrolase domain [PF00576] (25-135)
  IPR023418 Transthyretin, thyroxine binding site [PS00768] (28-43)
  IPR036817 Transthyretin/hydroxyisourate hydrolase domain superfamily [G3DSA:2.60.40.180] (21-138)
  IPR036817 Transthyretin/hydroxyisourate hydrolase domain superfamily [SSF49472] (22-138)
  IPR050316 Tyrosinase and Hemocyanin [PTHR11474] (160-316)

Organism: NCBI:txid2011161

Sequence (332 aa):
MVARLLLLAVLFAKSAHQLVDCQSISAHVLDSDSGIPAANVKINTSMLVGTQFNYVYSTQTDSNGRAVVTDPNGQLHAGVYLIHYDAKSYFDKLNSSNPNLIAFFPYAEVQFKIDDVTVPYEVRLLLNRYSYTVYYASGEQVASKPNGVASSMLNGGEKFEIALRMIDPEVALPYWDSVLDQNLPDARDSVLWTSEFFGESDSAGNVFNGPYARWRTLEGRSTIQRHLARQGSLLTEDQLNTFYQKSNIESVLAYTSPEASCPFRRDFAALEYVHGGVHFWVGGDMLDQSTSANDPIFYIQHSFVDLIWEQWRQNAQSRWERENMYPEDIGA